Protein AF-A0A2E5HU91-F1 (afdb_monomer_lite)

Radius of gyration: 21.5 Å; chains: 1; bounding box: 52×48×60 Å

pLDDT: mean 85.24, std 13.45, range [36.41, 97.62]

Structure (mmCIF, N/CA/C/O backbone):
data_AF-A0A2E5HU91-F1
#
_entry.id   AF-A0A2E5HU91-F1
#
loop_
_atom_site.group_PDB
_atom_site.id
_atom_site.type_symbol
_atom_site.label_atom_id
_atom_site.label_alt_id
_atom_site.label_comp_id
_atom_site.label_asym_id
_atom_site.label_entity_id
_atom_site.label_seq_id
_atom_site.pdbx_PDB_ins_code
_atom_site.Cartn_x
_atom_site.Cartn_y
_atom_site.Cartn_z
_atom_site.occupancy
_atom_site.B_iso_or_equiv
_atom_site.auth_seq_id
_atom_site.auth_comp_id
_atom_site.auth_asym_id
_atom_site.auth_atom_id
_atom_site.pdbx_PDB_model_num
ATOM 1 N N . MET A 1 1 ? -23.125 -2.532 11.381 1.00 53.31 1 MET A N 1
ATOM 2 C CA . MET A 1 1 ? -22.236 -2.711 12.550 1.00 53.31 1 MET A CA 1
ATOM 3 C C . MET A 1 1 ? -23.023 -2.983 13.823 1.00 53.31 1 MET A C 1
ATOM 5 O O . MET A 1 1 ? -24.155 -2.512 13.918 1.00 53.31 1 MET A O 1
ATOM 9 N N . PRO A 1 2 ? -22.457 -3.731 14.786 1.00 58.28 2 PRO A N 1
ATOM 10 C CA . PRO A 1 2 ? -23.034 -3.839 16.120 1.00 58.28 2 PRO A CA 1
ATOM 11 C C . PRO A 1 2 ? -23.086 -2.461 16.786 1.00 58.28 2 PRO A C 1
ATOM 13 O O . PRO A 1 2 ? -22.283 -1.576 16.501 1.00 58.28 2 PRO A O 1
ATOM 16 N N . VAL A 1 3 ? -24.053 -2.293 17.684 1.00 74.25 3 VAL A N 1
ATOM 17 C CA . VAL A 1 3 ? -24.328 -1.031 18.390 1.00 74.25 3 VAL A CA 1
ATOM 18 C C . VAL A 1 3 ? -23.204 -0.673 19.374 1.00 74.25 3 VAL A C 1
ATOM 20 O O . VAL A 1 3 ? -23.194 0.429 19.905 1.00 74.25 3 VAL A O 1
ATOM 23 N N . LYS A 1 4 ? -22.248 -1.582 19.617 1.00 89.19 4 LYS A N 1
ATOM 24 C CA . LYS A 1 4 ? -21.205 -1.444 20.636 1.00 89.19 4 LYS A CA 1
ATOM 25 C C . LYS A 1 4 ? -19.855 -1.965 20.165 1.00 89.19 4 LYS A C 1
ATOM 27 O O . LYS A 1 4 ? -19.796 -2.882 19.345 1.00 89.19 4 LYS A O 1
ATOM 32 N N . SER A 1 5 ? -18.795 -1.437 20.757 1.00 92.69 5 SER A N 1
ATOM 33 C CA . SER A 1 5 ? -17.440 -1.971 20.670 1.00 92.69 5 SER A CA 1
ATOM 34 C C . SER A 1 5 ? -16.815 -2.100 22.058 1.00 92.69 5 SER A C 1
ATOM 36 O O . SER A 1 5 ? -17.223 -1.425 23.003 1.00 92.69 5 SER A O 1
ATOM 38 N N . ILE A 1 6 ? -15.831 -2.987 22.185 1.00 95.31 6 ILE A N 1
ATOM 39 C CA . ILE A 1 6 ? -14.996 -3.116 23.378 1.00 95.31 6 ILE A CA 1
ATOM 40 C C . ILE A 1 6 ? -13.637 -2.494 23.071 1.00 95.31 6 ILE A C 1
ATOM 42 O O . ILE A 1 6 ? -12.988 -2.872 22.091 1.00 95.31 6 ILE A O 1
ATOM 46 N N . LEU A 1 7 ? -13.216 -1.566 23.926 1.00 95.81 7 LEU A N 1
ATOM 47 C CA . LEU A 1 7 ? -11.885 -0.973 23.919 1.00 95.81 7 LEU A CA 1
ATOM 48 C C . LEU A 1 7 ? -11.169 -1.362 25.211 1.00 95.81 7 LEU A C 1
ATOM 50 O O . LEU A 1 7 ? -11.618 -1.013 26.302 1.00 95.81 7 LEU A O 1
ATOM 54 N N . ASP A 1 8 ? -10.050 -2.065 25.081 1.00 94.69 8 ASP A N 1
ATOM 55 C CA . ASP A 1 8 ? -9.198 -2.439 26.206 1.00 94.69 8 ASP A CA 1
ATOM 56 C C . ASP A 1 8 ? -7.903 -1.617 26.240 1.00 94.69 8 ASP A C 1
ATOM 58 O O . ASP A 1 8 ? -7.486 -1.002 25.255 1.00 94.69 8 ASP A O 1
ATOM 62 N N . LYS A 1 9 ? -7.240 -1.626 27.396 1.00 92.56 9 LYS A N 1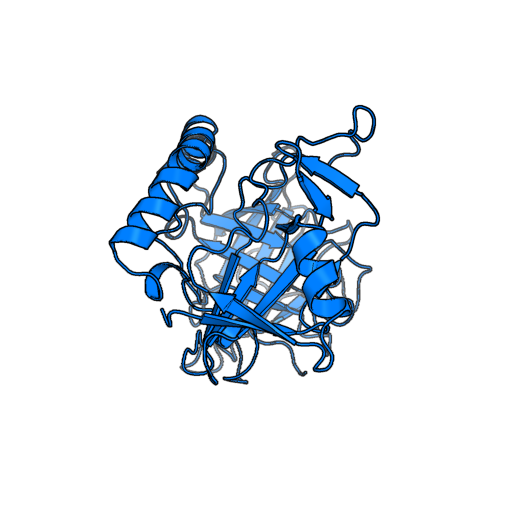
ATOM 63 C CA . LYS A 1 9 ? -6.016 -0.857 27.648 1.00 92.56 9 LYS A CA 1
ATOM 64 C C . LYS A 1 9 ? -4.849 -1.201 26.719 1.00 92.56 9 LYS A C 1
ATOM 66 O O . LYS A 1 9 ? -4.049 -0.321 26.411 1.00 92.56 9 LYS A O 1
ATOM 71 N N . ARG A 1 10 ? -4.710 -2.461 26.297 1.00 92.38 10 ARG A N 1
ATOM 72 C CA . ARG A 1 10 ? -3.607 -2.925 25.427 1.00 92.38 10 ARG A CA 1
ATOM 73 C C . ARG A 1 10 ? -3.848 -2.563 23.967 1.00 92.38 10 ARG A C 1
ATOM 75 O O . ARG A 1 10 ? -2.896 -2.465 23.192 1.00 92.38 10 ARG A O 1
ATOM 82 N N . SER A 1 11 ? -5.110 -2.342 23.629 1.00 93.75 11 SER A N 1
ATOM 83 C CA . SER A 1 11 ? -5.571 -1.885 22.329 1.00 93.75 11 SER A CA 1
ATOM 84 C C . SER A 1 11 ? -5.453 -0.370 22.142 1.00 93.75 11 SER A C 1
ATOM 86 O O . SER A 1 11 ? -5.907 0.134 21.124 1.00 93.75 11 SER A O 1
ATOM 88 N N . ILE A 1 12 ? -4.824 0.358 23.075 1.00 94.06 12 ILE A N 1
ATOM 89 C CA . ILE A 1 12 ? -4.455 1.772 22.926 1.00 94.06 12 ILE A CA 1
ATOM 90 C C . ILE A 1 12 ? -2.932 1.887 22.949 1.00 94.06 12 ILE A C 1
ATOM 92 O O . ILE A 1 12 ? -2.285 1.516 23.930 1.00 94.06 12 ILE A O 1
ATOM 96 N N . ARG A 1 13 ? -2.348 2.460 21.898 1.00 92.56 13 ARG A N 1
ATOM 97 C CA . ARG A 1 13 ? -0.920 2.795 21.837 1.00 92.56 13 ARG A CA 1
ATOM 98 C C . ARG A 1 13 ? -0.770 4.268 21.525 1.00 92.56 13 ARG A C 1
ATOM 100 O O . ARG A 1 13 ? -1.474 4.783 20.671 1.00 92.56 13 ARG A O 1
ATOM 107 N N . ILE A 1 14 ? 0.133 4.933 22.230 1.00 88.75 14 ILE A N 1
ATOM 108 C CA . ILE A 1 14 ? 0.390 6.363 22.070 1.00 88.75 14 ILE A CA 1
ATOM 109 C C . ILE A 1 14 ? 1.864 6.512 21.743 1.00 88.75 14 ILE A C 1
ATOM 111 O O . ILE A 1 14 ? 2.711 6.082 22.529 1.00 88.75 14 ILE A O 1
ATOM 115 N N . TYR A 1 15 ? 2.147 7.079 20.576 1.00 81.88 15 TYR A N 1
ATOM 116 C CA . TYR A 1 15 ? 3.503 7.217 20.048 1.00 81.88 15 TYR A CA 1
ATOM 117 C C . TYR A 1 15 ? 4.076 8.622 20.246 1.00 81.88 15 TYR A C 1
ATOM 119 O O . TYR A 1 15 ? 5.288 8.806 20.142 1.00 81.88 15 TYR A O 1
ATOM 127 N N . SER A 1 16 ? 3.232 9.589 20.615 1.00 79.19 16 SER A N 1
ATOM 128 C CA . SER A 1 16 ? 3.635 10.950 20.957 1.00 79.19 16 SER A CA 1
ATOM 129 C C . SER A 1 16 ? 3.293 11.291 22.406 1.00 79.19 16 SER A C 1
ATOM 131 O O . SER A 1 16 ? 2.215 10.987 22.906 1.00 79.19 16 SER A O 1
ATOM 133 N N . ASP A 1 17 ? 4.195 11.986 23.090 1.00 76.75 17 ASP A N 1
ATOM 134 C CA . ASP A 1 17 ? 3.938 12.608 24.391 1.00 76.75 17 ASP A CA 1
ATOM 135 C C . ASP A 1 17 ? 3.131 13.917 24.279 1.00 76.75 17 ASP A C 1
ATOM 137 O O . ASP A 1 17 ? 2.760 14.523 25.289 1.00 76.75 17 ASP A O 1
ATOM 141 N N . ARG A 1 18 ? 2.821 14.353 23.052 1.00 81.38 18 ARG A N 1
ATOM 142 C CA . ARG A 1 18 ? 2.109 15.597 22.783 1.00 81.38 18 ARG A CA 1
ATOM 143 C C . ARG A 1 18 ? 0.652 15.520 23.228 1.00 81.38 18 ARG A C 1
ATOM 145 O O . ARG A 1 18 ? -0.134 14.689 22.767 1.00 81.38 18 ARG A O 1
ATOM 152 N N . LYS A 1 19 ? 0.274 16.509 24.037 1.00 83.44 19 LYS A N 1
ATOM 153 C CA . LYS A 1 19 ? -1.111 16.838 24.375 1.00 83.44 19 LYS A CA 1
ATOM 154 C C . LYS A 1 19 ? -1.492 18.189 23.782 1.00 83.44 19 LYS A C 1
ATOM 156 O O . LYS A 1 19 ? -0.652 19.080 23.667 1.00 83.44 19 LYS A O 1
ATOM 161 N N . SER A 1 20 ? -2.752 18.359 23.408 1.00 86.56 20 SER A N 1
ATOM 162 C CA . SER A 1 20 ? -3.299 19.677 23.069 1.00 86.56 20 SER A CA 1
ATOM 163 C C . SER A 1 20 ? -4.795 19.713 23.338 1.00 86.56 20 SER A C 1
ATOM 165 O O . SER A 1 20 ? -5.361 18.766 23.882 1.00 86.56 20 SER A O 1
ATOM 167 N N . THR A 1 21 ? -5.422 20.808 22.937 1.00 87.56 21 THR A N 1
ATOM 168 C CA . THR A 1 21 ? -6.857 21.014 23.037 1.00 87.56 21 THR A CA 1
ATOM 169 C C . THR A 1 21 ? -7.413 21.245 21.639 1.00 87.56 21 THR A C 1
ATOM 171 O O . THR A 1 21 ? -6.943 22.130 20.926 1.00 87.56 21 THR A O 1
ATOM 174 N N . ILE A 1 22 ? -8.412 20.458 21.246 1.00 84.31 22 ILE A N 1
ATOM 175 C CA . ILE A 1 22 ? -9.173 20.640 20.005 1.00 84.31 22 ILE A CA 1
ATOM 176 C C . ILE A 1 22 ? -10.626 20.842 20.417 1.00 84.31 22 ILE A C 1
ATOM 178 O O . ILE A 1 22 ? -11.170 20.014 21.138 1.00 84.31 22 ILE A O 1
ATOM 182 N N . ASN A 1 23 ? -11.246 21.946 19.988 1.00 87.19 23 ASN A N 1
ATOM 183 C CA . ASN A 1 23 ? -12.627 22.295 20.352 1.00 87.19 23 ASN A CA 1
ATOM 184 C C . ASN A 1 23 ? -12.896 22.205 21.866 1.00 87.19 23 ASN A C 1
ATOM 186 O O . ASN A 1 23 ? -13.869 21.594 22.290 1.00 87.19 23 ASN A O 1
ATOM 190 N N . GLU A 1 24 ? -12.001 22.783 22.675 1.00 92.12 24 GLU A N 1
ATOM 191 C CA . GLU A 1 24 ? -12.072 22.765 24.149 1.00 92.12 24 GLU A CA 1
ATOM 192 C C . GLU A 1 24 ? -11.923 21.370 24.795 1.00 92.12 24 GLU A C 1
ATOM 194 O O . GLU A 1 24 ? -11.992 21.247 26.016 1.00 92.12 24 GLU A O 1
ATOM 199 N N . GLU A 1 25 ? -11.639 20.323 24.015 1.00 93.44 25 GLU A N 1
ATOM 200 C CA . GLU A 1 25 ? -11.391 18.972 24.516 1.00 93.44 25 GLU A CA 1
ATOM 201 C C . GLU A 1 25 ? -9.901 18.615 24.504 1.00 93.44 25 GLU A C 1
ATOM 203 O O . GLU A 1 25 ? -9.205 18.803 23.505 1.00 93.44 25 GLU A O 1
ATOM 208 N N . GLU A 1 26 ? -9.403 18.056 25.609 1.00 94.50 26 GLU A N 1
ATOM 209 C CA . GLU A 1 26 ? -8.027 17.564 25.702 1.00 94.50 26 GLU A CA 1
ATOM 210 C C . GLU A 1 26 ? -7.827 16.284 24.885 1.00 94.50 26 GLU A C 1
ATOM 212 O O . GLU A 1 26 ? -8.575 15.307 25.015 1.00 94.50 26 GLU A O 1
ATOM 217 N N . VAL A 1 27 ? -6.776 16.281 24.067 1.00 92.00 27 VAL A N 1
ATOM 218 C CA . VAL A 1 27 ? -6.436 15.187 23.156 1.00 92.00 27 VAL A CA 1
ATOM 219 C C . VAL A 1 27 ? -4.974 14.766 23.280 1.00 92.00 27 VAL A C 1
ATOM 221 O O . VAL A 1 27 ? -4.083 15.570 23.568 1.00 92.00 27 VAL A O 1
ATOM 224 N N . LEU A 1 28 ? -4.746 13.486 23.011 1.00 90.25 28 LEU A N 1
ATOM 225 C CA . LEU A 1 28 ? -3.469 12.794 22.925 1.00 90.25 28 LEU A CA 1
ATOM 226 C C . LEU A 1 28 ? -3.190 12.525 21.446 1.00 90.25 28 LEU A C 1
ATOM 228 O O . LEU A 1 28 ? -4.009 11.896 20.775 1.00 90.25 28 LEU A O 1
ATOM 232 N N . PHE A 1 29 ? -2.070 13.024 20.928 1.00 86.00 29 PHE A N 1
ATOM 233 C CA . PHE A 1 29 ? -1.740 12.859 19.511 1.00 86.00 29 PHE A CA 1
ATOM 234 C C . PHE A 1 29 ? -1.101 11.507 19.223 1.00 86.00 29 PHE A C 1
ATOM 236 O O . PHE A 1 29 ? -0.487 10.895 20.096 1.00 86.00 29 PHE A O 1
ATOM 243 N N . ASP A 1 30 ? -1.203 11.107 17.954 1.00 82.44 30 ASP A N 1
ATOM 244 C CA . ASP A 1 30 ? -0.541 9.923 17.411 1.00 82.44 30 ASP A CA 1
ATOM 245 C C . ASP A 1 30 ? -0.884 8.656 18.210 1.00 82.44 30 ASP A C 1
ATOM 247 O O . ASP A 1 30 ? -0.029 7.949 18.761 1.00 82.44 30 ASP A O 1
ATOM 251 N N . ALA A 1 31 ? -2.195 8.441 18.354 1.00 88.50 31 ALA A N 1
ATOM 252 C CA . ALA A 1 31 ? -2.747 7.272 19.003 1.00 88.50 31 ALA A CA 1
ATOM 253 C C . ALA A 1 31 ? -3.193 6.234 17.968 1.00 88.50 31 ALA A C 1
ATOM 255 O O . ALA A 1 31 ? -3.952 6.542 17.046 1.00 88.50 31 ALA A O 1
ATOM 256 N N . GLN A 1 32 ? -2.785 4.989 18.197 1.00 91.12 32 GLN A N 1
ATOM 257 C CA . GLN A 1 32 ? -3.351 3.814 17.550 1.00 91.12 32 GLN A CA 1
ATOM 258 C C . GLN A 1 32 ? -4.374 3.178 18.488 1.00 91.12 32 GLN A C 1
ATOM 260 O O . GLN A 1 32 ? -4.070 2.939 19.663 1.00 91.12 32 GLN A O 1
ATOM 265 N N . ILE A 1 33 ? -5.571 2.892 17.978 1.00 93.19 33 ILE A N 1
ATOM 266 C CA . ILE A 1 33 ? -6.617 2.204 18.736 1.00 93.19 33 ILE A CA 1
ATOM 267 C C . ILE A 1 33 ? -7.202 1.029 17.955 1.00 93.19 33 ILE A C 1
ATOM 269 O O . ILE A 1 33 ? -7.422 1.133 16.752 1.00 93.19 33 ILE A O 1
ATOM 273 N N . TRP A 1 34 ? -7.506 -0.061 18.658 1.00 94.12 34 TRP A N 1
ATOM 274 C CA . TRP A 1 34 ? -8.233 -1.220 18.137 1.00 94.12 34 TRP A CA 1
ATOM 275 C C . TRP A 1 34 ? -9.479 -1.462 18.985 1.00 94.12 34 TRP A C 1
ATOM 277 O O . TRP A 1 34 ? -9.418 -1.566 20.207 1.00 94.12 34 TRP A O 1
ATOM 287 N N . MET A 1 35 ? -10.633 -1.538 18.337 1.00 93.94 35 MET A N 1
ATOM 288 C CA . MET A 1 35 ? -11.929 -1.709 18.978 1.00 93.94 35 MET A CA 1
ATOM 289 C C . MET A 1 35 ? -12.580 -2.984 18.466 1.00 93.94 35 MET A C 1
ATOM 291 O O . MET A 1 35 ? -12.945 -3.083 17.292 1.00 93.94 35 MET A O 1
ATOM 295 N N . ARG A 1 36 ? -12.760 -3.962 19.354 1.00 94.31 36 ARG A N 1
ATOM 296 C CA . ARG A 1 36 ? -13.428 -5.216 18.999 1.00 94.31 36 ARG A CA 1
ATOM 297 C C . ARG A 1 36 ? -14.921 -4.964 18.887 1.00 94.31 36 ARG A C 1
ATOM 299 O O . ARG A 1 36 ? -15.552 -4.564 19.864 1.00 94.31 36 ARG A O 1
ATOM 306 N N . VAL A 1 37 ? -15.489 -5.214 17.717 1.00 91.62 37 VAL A N 1
ATOM 307 C CA . VAL A 1 37 ? -16.936 -5.097 17.494 1.00 91.62 37 VAL A CA 1
ATOM 308 C C . VAL A 1 37 ? -17.613 -6.471 17.533 1.00 91.62 37 VAL A C 1
ATOM 310 O O . VAL A 1 37 ? -18.774 -6.581 17.917 1.00 91.62 37 VAL A O 1
ATOM 313 N N . SER A 1 38 ? -16.878 -7.536 17.206 1.00 90.69 38 SER A N 1
ATOM 314 C CA . SER A 1 38 ? -17.285 -8.930 17.406 1.00 90.69 38 SER A CA 1
ATOM 315 C C . SER A 1 38 ? -16.058 -9.813 17.685 1.00 90.69 38 SER A C 1
ATOM 317 O O . SER A 1 38 ? -14.959 -9.294 17.879 1.00 90.69 38 SER A O 1
ATOM 319 N N . GLU A 1 39 ? -16.238 -11.135 17.733 1.00 89.69 39 GLU A N 1
ATOM 320 C CA . GLU A 1 39 ? -15.130 -12.096 17.855 1.00 89.69 39 GLU A CA 1
ATOM 321 C C . GLU A 1 39 ? -14.171 -12.038 16.652 1.00 89.69 39 GLU A C 1
ATOM 323 O O . GLU A 1 39 ? -12.954 -12.153 16.822 1.00 89.69 39 GLU A O 1
ATOM 328 N N . ASP A 1 40 ? -14.720 -11.791 15.460 1.00 90.94 40 ASP A N 1
ATOM 329 C CA . ASP A 1 40 ? -13.979 -11.836 14.198 1.00 90.94 40 ASP A CA 1
ATOM 330 C C . ASP A 1 40 ? -13.647 -10.459 13.629 1.00 90.94 40 ASP A C 1
ATOM 332 O O . ASP A 1 40 ? -12.729 -10.350 12.820 1.00 90.94 40 ASP A O 1
ATOM 336 N N . VAL A 1 41 ? -14.356 -9.413 14.065 1.00 93.00 41 VAL A N 1
ATOM 337 C CA . VAL A 1 41 ? -14.242 -8.068 13.489 1.00 93.00 41 VAL A CA 1
ATOM 338 C C . VAL A 1 41 ? -13.705 -7.068 14.511 1.00 93.00 41 VAL A C 1
ATOM 340 O O . VAL A 1 41 ? -14.257 -6.904 15.606 1.00 93.00 41 VAL A O 1
ATOM 343 N N . THR A 1 42 ? -12.651 -6.355 14.121 1.00 93.75 42 THR A N 1
ATOM 344 C CA . THR A 1 42 ? -12.029 -5.254 14.866 1.00 93.75 42 THR A CA 1
ATOM 345 C C . THR A 1 42 ? -11.932 -4.021 13.976 1.00 93.75 42 THR A C 1
ATOM 347 O O . THR A 1 42 ? -11.447 -4.096 12.854 1.00 93.75 42 THR A O 1
ATOM 350 N N . VAL A 1 43 ? -12.379 -2.872 14.475 1.00 91.88 43 VAL A N 1
ATOM 351 C CA . VAL A 1 43 ? -12.181 -1.570 13.820 1.00 91.88 43 VAL A CA 1
ATOM 352 C C . VAL A 1 43 ? -10.946 -0.924 14.424 1.00 91.88 43 VAL A C 1
ATOM 354 O O . VAL A 1 43 ? -10.807 -0.917 15.647 1.00 91.88 43 VAL A O 1
ATOM 357 N N . PHE A 1 44 ? -10.066 -0.361 13.605 1.00 91.44 44 PHE A N 1
ATOM 358 C CA . PHE A 1 44 ? -8.855 0.286 14.094 1.00 91.44 44 PHE A CA 1
ATOM 359 C C . PHE A 1 44 ? -8.628 1.662 13.475 1.00 91.44 44 PHE A C 1
ATOM 361 O O . PHE A 1 44 ? -9.089 1.957 12.374 1.00 91.44 44 PHE A O 1
ATOM 368 N N . PHE A 1 45 ? -7.890 2.494 14.205 1.00 89.62 45 PHE A N 1
ATOM 369 C CA . PHE A 1 45 ? -7.427 3.812 13.778 1.00 89.62 45 PHE A CA 1
ATOM 370 C C . PHE A 1 45 ? -5.932 3.893 14.064 1.00 89.62 45 PHE A C 1
ATOM 372 O O . PHE A 1 45 ? -5.528 3.560 15.178 1.00 89.62 45 PHE A O 1
ATOM 379 N N . MET A 1 46 ? -5.119 4.306 13.088 1.00 85.19 46 MET A N 1
ATOM 380 C CA . MET A 1 46 ? -3.656 4.300 13.226 1.00 85.19 46 MET A CA 1
ATOM 381 C C . MET A 1 46 ? -3.075 5.656 13.654 1.00 85.19 46 MET A C 1
ATOM 383 O O . MET A 1 46 ? -2.048 5.689 14.321 1.00 85.19 46 MET A O 1
ATOM 387 N N . HIS A 1 47 ? -3.732 6.766 13.313 1.00 83.44 47 HIS A N 1
ATOM 388 C CA . HIS A 1 47 ? -3.263 8.111 13.666 1.00 83.44 47 HIS A CA 1
ATOM 389 C C . HIS A 1 47 ? -4.439 8.985 14.128 1.00 83.44 47 HIS A C 1
ATOM 391 O O . HIS A 1 47 ? -4.922 9.868 13.418 1.00 83.44 47 HIS A O 1
ATOM 397 N N . LEU A 1 48 ? -4.932 8.708 15.338 1.00 87.19 48 LEU A N 1
ATOM 398 C CA . LEU A 1 48 ? -6.033 9.434 15.974 1.00 87.19 48 LEU A CA 1
ATOM 399 C C . LEU A 1 48 ? -5.497 10.492 16.953 1.00 87.19 48 LEU A C 1
ATOM 401 O O . LEU A 1 48 ? -4.581 10.222 17.731 1.00 87.19 48 LEU A O 1
ATOM 405 N N . ALA A 1 49 ? -6.117 11.673 16.982 1.00 88.88 49 ALA A N 1
ATOM 406 C CA . ALA A 1 49 ? -6.065 12.544 18.154 1.00 88.88 49 ALA A CA 1
ATOM 407 C C . ALA A 1 49 ? -7.114 12.051 19.165 1.00 88.88 49 ALA A C 1
ATOM 409 O O . ALA A 1 49 ? -8.290 12.416 19.092 1.00 88.88 49 ALA A O 1
ATOM 410 N N . LEU A 1 50 ? -6.698 11.147 20.054 1.00 92.75 50 LEU A N 1
ATOM 411 C CA . LEU A 1 50 ? -7.564 10.455 21.010 1.00 92.75 50 LEU A CA 1
ATOM 412 C C . LEU A 1 50 ? -7.937 11.389 22.161 1.00 92.75 50 LEU A C 1
ATOM 414 O O . LEU A 1 50 ? -7.059 11.991 22.771 1.00 92.75 50 LEU A O 1
ATOM 418 N N . LEU A 1 51 ? -9.216 11.465 22.525 1.00 95.31 51 LEU A N 1
ATOM 419 C CA . LEU A 1 51 ? -9.631 12.239 23.696 1.00 95.31 51 LEU A CA 1
ATOM 420 C C . LEU A 1 51 ? -9.017 11.650 24.973 1.00 95.31 51 LEU A C 1
ATOM 422 O O . LEU A 1 51 ? -9.194 10.463 25.264 1.00 95.31 51 LEU A O 1
ATOM 426 N N . ASP A 1 52 ? -8.366 12.488 25.786 1.00 94.62 52 ASP A N 1
ATOM 427 C CA . ASP A 1 52 ? -7.736 12.057 27.046 1.00 94.62 52 ASP A CA 1
ATOM 428 C C . ASP A 1 52 ? -8.768 11.407 27.988 1.00 94.62 52 ASP A C 1
ATOM 430 O O . ASP A 1 52 ? -8.486 10.407 28.655 1.00 94.62 52 ASP A O 1
ATOM 434 N N . LYS A 1 53 ? -10.028 11.870 27.927 1.00 95.25 53 LYS A N 1
ATOM 435 C CA . LYS A 1 53 ? -11.159 11.281 28.661 1.00 95.25 53 LYS A CA 1
ATOM 436 C C . LYS A 1 53 ? -11.401 9.806 28.316 1.00 95.25 53 LYS A C 1
ATOM 438 O O . LYS A 1 53 ? -11.714 9.034 29.216 1.00 95.25 53 LYS A O 1
ATOM 443 N N . ILE A 1 54 ? -11.230 9.392 27.056 1.00 95.88 54 ILE A N 1
ATOM 444 C CA . ILE A 1 54 ? -11.430 7.994 26.637 1.00 95.88 54 ILE A CA 1
ATOM 445 C C . ILE A 1 54 ? -10.326 7.115 27.216 1.00 95.88 54 ILE A C 1
ATOM 447 O O . ILE A 1 54 ? -10.620 6.087 27.823 1.00 95.88 54 ILE A O 1
ATOM 451 N N . LYS A 1 55 ? -9.065 7.556 27.125 1.00 93.88 55 LYS A N 1
ATOM 452 C CA . LYS A 1 55 ? -7.944 6.865 27.775 1.00 93.88 55 LYS A CA 1
ATOM 453 C C . LYS A 1 55 ? -8.162 6.742 29.283 1.00 93.88 55 LYS A C 1
ATOM 455 O O . LYS A 1 55 ? -8.028 5.654 29.837 1.00 93.88 55 LYS A O 1
ATOM 460 N N . SER A 1 56 ? -8.551 7.840 29.925 1.00 93.88 56 SER A N 1
ATOM 461 C CA . SER A 1 56 ? -8.832 7.889 31.359 1.00 93.88 56 SER A CA 1
ATOM 462 C C . SER A 1 56 ? -9.945 6.924 31.781 1.00 93.88 56 SER A C 1
ATOM 464 O O . SER A 1 56 ? -9.862 6.342 32.861 1.00 93.88 56 SER A O 1
ATOM 466 N N . LEU A 1 57 ? -10.989 6.746 30.961 1.00 95.56 57 LEU A N 1
ATOM 467 C CA . LEU A 1 57 ? -12.064 5.785 31.235 1.00 95.56 57 LEU A CA 1
ATOM 468 C C . LEU A 1 57 ? -11.546 4.343 31.236 1.00 95.56 57 LEU A C 1
ATOM 470 O O . LEU A 1 57 ? -11.875 3.586 32.146 1.00 95.56 57 LEU A O 1
ATOM 474 N N . VAL A 1 58 ? -10.700 3.982 30.269 1.00 94.56 58 VAL A N 1
ATOM 475 C CA . VAL A 1 58 ? -10.087 2.646 30.200 1.00 94.56 58 VAL A CA 1
ATOM 476 C C . VAL A 1 58 ? -9.143 2.402 31.375 1.00 94.56 58 VAL A C 1
ATOM 478 O O . VAL A 1 58 ? -9.198 1.350 32.002 1.00 94.56 58 VAL A O 1
ATOM 481 N N . GLU A 1 59 ? -8.306 3.381 31.724 1.00 93.12 59 GLU A N 1
ATOM 482 C CA . GLU A 1 59 ? -7.337 3.250 32.821 1.00 93.12 59 GLU A CA 1
ATOM 483 C C . GLU A 1 59 ? -7.981 3.129 34.203 1.00 93.12 59 GLU A C 1
ATOM 485 O O . GLU A 1 59 ? -7.404 2.504 35.091 1.00 93.12 59 GLU A O 1
ATOM 490 N N . LYS A 1 60 ? -9.162 3.724 34.386 1.00 94.31 60 LYS A N 1
ATOM 491 C CA . LYS A 1 60 ? -9.933 3.651 35.633 1.00 94.31 60 LYS A CA 1
ATOM 492 C C . LYS A 1 60 ? -10.873 2.445 35.686 1.00 94.31 60 LYS A C 1
ATOM 494 O O . LYS A 1 60 ? -11.484 2.224 36.729 1.00 94.31 60 LYS A O 1
ATOM 499 N N . SER A 1 61 ? -11.021 1.696 34.593 1.00 94.25 61 SER A N 1
ATOM 500 C CA . SER A 1 61 ? -11.870 0.505 34.562 1.00 94.25 61 SER A CA 1
ATOM 501 C C . SER A 1 61 ? -11.269 -0.611 35.415 1.00 94.25 61 SER A C 1
ATOM 503 O O . SER A 1 61 ? -10.104 -0.969 35.250 1.00 94.25 61 SER A O 1
ATOM 505 N N . GLU A 1 62 ? -12.082 -1.219 36.283 1.00 92.62 62 GLU A N 1
ATOM 506 C CA . GLU A 1 62 ? -11.681 -2.379 37.096 1.00 92.62 62 GLU A CA 1
ATOM 507 C C . GLU A 1 62 ? -11.319 -3.603 36.241 1.00 92.62 62 GLU A C 1
ATOM 509 O O . GLU A 1 62 ? -10.552 -4.462 36.670 1.00 92.62 62 GLU A O 1
ATOM 514 N N . THR A 1 63 ? -11.868 -3.675 35.027 1.00 91.69 63 THR A N 1
ATOM 515 C CA . THR A 1 63 ? -11.663 -4.781 34.080 1.00 91.69 63 THR A CA 1
ATOM 516 C C . THR A 1 63 ? -10.597 -4.474 33.027 1.00 91.69 63 THR A C 1
ATOM 518 O O . THR A 1 63 ? -10.319 -5.316 32.180 1.00 91.69 63 THR A O 1
ATOM 521 N N . GLU A 1 64 ? -9.998 -3.277 33.068 1.00 91.69 64 GLU A N 1
ATOM 522 C CA . GLU A 1 64 ? -9.116 -2.730 32.023 1.00 91.69 64 GLU A CA 1
ATOM 523 C C . GLU A 1 64 ? -9.757 -2.630 30.619 1.00 91.69 64 GLU A C 1
ATOM 525 O O . GLU A 1 64 ? -9.053 -2.406 29.629 1.00 91.69 64 GLU A O 1
ATOM 530 N N . GLU A 1 65 ? -11.084 -2.753 30.523 1.00 94.62 65 GLU A N 1
ATOM 531 C CA . GLU A 1 65 ? -11.864 -2.578 29.296 1.00 94.62 65 GLU A CA 1
ATOM 532 C C . GLU A 1 65 ? -13.088 -1.681 29.520 1.00 94.62 65 GLU A C 1
ATOM 534 O O . GLU A 1 65 ? -13.609 -1.565 30.633 1.00 94.62 65 GLU A O 1
ATOM 539 N N . ILE A 1 66 ? -13.544 -1.021 28.455 1.00 95.81 66 ILE A N 1
ATOM 540 C CA . ILE A 1 66 ? -14.811 -0.283 28.423 1.00 95.81 66 ILE A CA 1
ATOM 541 C C . ILE A 1 66 ? -15.626 -0.686 27.199 1.00 95.81 66 ILE A C 1
ATOM 543 O O . ILE A 1 66 ? -15.082 -1.086 26.168 1.00 95.81 66 ILE A O 1
ATOM 547 N N . VAL A 1 67 ? -16.941 -0.524 27.312 1.00 95.19 67 VAL A N 1
ATOM 548 C CA . VAL A 1 67 ? -17.873 -0.674 26.196 1.00 95.19 67 VAL A CA 1
ATOM 549 C C . VAL A 1 67 ? -18.229 0.713 25.677 1.00 95.19 67 VAL A C 1
ATOM 551 O O . VAL A 1 67 ? -18.681 1.563 26.443 1.00 95.19 67 VAL A O 1
ATOM 554 N N . LEU A 1 68 ? -18.028 0.937 24.383 1.00 93.75 68 LEU A N 1
ATOM 555 C CA . LEU A 1 68 ? -18.388 2.170 23.694 1.00 93.75 68 LEU A CA 1
ATOM 556 C C . LEU A 1 68 ? -19.613 1.914 22.822 1.00 93.75 68 LEU A C 1
ATOM 558 O O . LEU A 1 68 ? -19.644 0.950 22.063 1.00 93.75 68 LEU A O 1
ATOM 562 N N . GLU A 1 69 ? -20.620 2.776 22.920 1.00 90.44 69 GLU A N 1
ATOM 563 C CA . GLU A 1 69 ? -21.789 2.726 22.037 1.00 90.44 69 GLU A CA 1
ATOM 564 C C . GLU A 1 69 ? -21.472 3.403 20.693 1.00 90.44 69 GLU A C 1
ATOM 566 O O . GLU A 1 69 ? -20.669 4.340 20.617 1.00 90.44 69 GLU A O 1
ATOM 571 N N . ALA A 1 70 ? -22.135 2.969 19.625 1.00 82.00 70 ALA A N 1
ATOM 572 C CA . ALA A 1 70 ? -22.060 3.611 18.320 1.00 82.00 70 ALA A CA 1
ATOM 573 C C . ALA A 1 70 ? -22.446 5.099 18.419 1.00 82.00 70 ALA A C 1
ATOM 575 O O . ALA A 1 70 ? -23.406 5.462 19.097 1.00 82.00 70 ALA A O 1
ATOM 576 N N . GLY A 1 71 ? -21.681 5.963 17.745 1.00 81.19 71 GLY A N 1
ATOM 577 C CA . GLY A 1 71 ? -21.826 7.421 17.840 1.00 81.19 71 GLY A CA 1
ATOM 578 C C . GLY A 1 71 ? -21.069 8.064 19.008 1.00 81.19 71 GLY A C 1
ATOM 579 O O . GLY A 1 71 ? -21.076 9.287 19.128 1.00 81.19 71 GLY A O 1
ATOM 580 N N . THR A 1 72 ? -20.384 7.282 19.852 1.00 89.69 72 THR A N 1
ATOM 581 C CA . THR A 1 72 ? -19.492 7.851 20.870 1.00 89.69 72 THR A CA 1
ATOM 582 C C . THR A 1 72 ? -18.354 8.620 20.200 1.00 89.69 72 THR A C 1
ATOM 584 O O . THR A 1 72 ? -17.584 8.054 19.427 1.00 89.69 72 THR A O 1
ATOM 587 N N . HIS A 1 73 ? -18.225 9.908 20.526 1.00 91.19 73 HIS A N 1
ATOM 588 C CA . HIS A 1 73 ? -17.094 10.728 20.096 1.00 91.19 73 HIS A CA 1
ATOM 589 C C . HIS A 1 73 ? -15.827 10.303 20.843 1.00 91.19 73 HIS A C 1
ATOM 591 O O . HIS A 1 73 ? -15.740 10.471 22.063 1.00 91.19 73 HIS A O 1
ATOM 597 N N . ILE A 1 74 ? -14.864 9.728 20.118 1.00 92.00 74 ILE A N 1
ATOM 598 C CA . ILE A 1 74 ? -13.620 9.190 20.692 1.00 92.00 74 ILE A CA 1
ATOM 599 C C . ILE A 1 74 ? -12.391 10.058 20.413 1.00 92.00 74 ILE A C 1
ATOM 601 O O . ILE A 1 74 ? -11.374 9.921 21.092 1.00 92.00 74 ILE A O 1
ATOM 605 N N . GLY A 1 75 ? -12.466 10.952 19.432 1.00 90.75 75 GLY A N 1
ATOM 606 C CA . GLY A 1 75 ? -11.317 11.716 18.976 1.00 90.75 75 GLY A CA 1
ATOM 607 C C . GLY A 1 75 ? -11.516 12.295 17.591 1.00 90.75 75 GLY A C 1
ATOM 608 O O . GLY A 1 75 ? -12.615 12.287 17.042 1.00 90.75 75 GLY A O 1
ATOM 609 N N . TYR A 1 76 ? -10.420 12.786 17.035 1.00 85.12 76 TYR A N 1
ATOM 610 C CA . TYR A 1 76 ? -10.397 13.464 15.749 1.00 85.12 76 TYR A CA 1
ATOM 611 C C . TYR A 1 76 ? -9.424 12.754 14.817 1.00 85.12 76 TYR A C 1
ATOM 613 O O . TYR A 1 76 ? -8.289 12.465 15.206 1.00 85.12 76 TYR A O 1
ATOM 621 N N . ILE A 1 77 ? -9.864 12.473 13.592 1.00 75.50 77 ILE A N 1
ATOM 622 C CA . ILE A 1 77 ? -8.979 11.955 12.551 1.00 75.50 77 ILE A CA 1
ATOM 623 C C . ILE A 1 77 ? -8.281 13.144 11.901 1.00 75.50 77 ILE A C 1
ATOM 625 O O . ILE A 1 77 ? -8.918 14.118 11.503 1.00 75.50 77 ILE A O 1
ATOM 629 N N . LYS A 1 78 ? -6.958 13.065 11.836 1.00 64.81 78 LYS A N 1
ATOM 630 C CA . LYS A 1 78 ? -6.110 14.072 11.216 1.00 64.81 78 LYS A CA 1
ATOM 631 C C . LYS A 1 78 ? -6.055 13.804 9.712 1.00 64.81 78 LYS A C 1
ATOM 633 O O . LYS A 1 78 ? -5.667 12.713 9.324 1.00 64.81 78 LYS A O 1
ATOM 638 N N . THR A 1 79 ? -6.426 14.779 8.886 1.00 57.00 79 THR A N 1
ATOM 639 C CA . THR A 1 79 ? -6.365 14.662 7.415 1.00 57.00 79 THR A CA 1
ATOM 640 C C . THR A 1 79 ? -5.285 15.544 6.788 1.00 57.00 79 THR A C 1
ATOM 642 O O . THR A 1 79 ? -5.080 15.464 5.587 1.00 57.00 79 THR A O 1
ATOM 645 N N . ASP A 1 80 ? -4.613 16.387 7.581 1.00 52.66 80 ASP A N 1
ATOM 646 C CA . ASP A 1 80 ? -3.544 17.281 7.124 1.00 52.66 80 ASP A CA 1
ATOM 647 C C . ASP A 1 80 ? -2.462 17.401 8.219 1.00 52.66 80 ASP A C 1
ATOM 649 O O . ASP A 1 80 ? -2.779 17.517 9.413 1.00 52.66 80 ASP A O 1
ATOM 653 N N . TRP A 1 81 ? -1.178 17.314 7.850 1.00 47.69 81 TRP A N 1
ATOM 654 C CA . TRP A 1 81 ? -0.054 17.305 8.800 1.00 47.69 81 TRP A CA 1
ATOM 655 C C . TRP A 1 81 ? 0.354 18.673 9.358 1.00 47.69 81 TRP A C 1
ATOM 657 O O . TRP A 1 81 ? 1.173 18.712 10.277 1.00 47.69 81 TRP A O 1
ATOM 667 N N . ASP A 1 82 ? -0.330 19.749 8.968 1.00 43.84 82 ASP A N 1
ATOM 668 C CA . ASP A 1 82 ? -0.011 21.147 9.310 1.00 43.84 82 ASP A CA 1
ATOM 669 C C . ASP A 1 82 ? -0.193 21.585 10.782 1.00 43.84 82 ASP A C 1
ATOM 671 O O . ASP A 1 82 ? -0.001 22.754 11.129 1.00 43.84 82 ASP A O 1
ATOM 675 N N . PHE A 1 83 ? -0.483 20.678 11.719 1.00 42.78 83 PHE A N 1
ATOM 676 C CA . PHE A 1 83 ? -0.502 21.037 13.141 1.00 42.78 83 PHE A CA 1
ATOM 677 C C . PHE A 1 83 ? 0.901 21.047 13.776 1.00 42.78 83 PHE A C 1
ATOM 679 O O . PHE A 1 83 ? 1.314 20.095 14.440 1.00 42.78 83 PHE A O 1
ATOM 686 N N . ILE A 1 84 ? 1.509 22.237 13.748 1.00 41.09 84 ILE A N 1
ATOM 687 C CA . ILE A 1 84 ? 2.474 22.761 14.733 1.00 41.09 84 ILE A CA 1
ATOM 688 C C . ILE A 1 84 ? 3.848 22.084 14.693 1.00 41.09 84 ILE A C 1
ATOM 690 O O . ILE A 1 84 ? 4.163 21.247 15.534 1.00 41.09 84 ILE A O 1
ATOM 694 N N . ASP A 1 85 ? 4.697 22.546 13.781 1.00 37.12 85 ASP A N 1
ATOM 695 C CA . ASP A 1 85 ? 6.003 23.055 14.193 1.00 37.12 85 ASP A CA 1
ATOM 696 C C . ASP A 1 85 ? 6.465 24.075 13.150 1.00 37.12 85 ASP A C 1
ATOM 698 O O . ASP A 1 85 ? 6.850 23.724 12.036 1.00 37.12 85 ASP A O 1
ATOM 702 N N . GLY A 1 86 ? 6.441 25.361 13.499 1.00 39.97 86 GLY A N 1
ATOM 703 C CA . GLY A 1 86 ? 6.996 26.431 12.665 1.00 39.97 86 GLY A CA 1
ATOM 704 C C . GLY A 1 86 ? 8.522 26.365 12.532 1.00 39.97 86 GLY A C 1
ATOM 705 O O . GLY A 1 86 ? 9.139 27.410 12.364 1.00 39.97 86 GLY A O 1
ATOM 706 N N . ASN A 1 87 ? 9.141 25.187 12.689 1.00 39.78 87 ASN A N 1
ATOM 707 C CA . ASN A 1 87 ? 10.591 25.021 12.684 1.00 39.78 87 ASN A CA 1
ATOM 708 C C . ASN A 1 87 ? 11.121 23.593 12.445 1.00 39.78 87 ASN A C 1
ATOM 710 O O . ASN A 1 87 ? 12.271 23.315 12.773 1.00 39.78 87 ASN A O 1
ATOM 714 N N . ASN A 1 88 ? 10.353 22.695 11.820 1.00 38.31 88 ASN A N 1
ATOM 715 C CA . ASN A 1 88 ? 10.909 21.439 11.298 1.00 38.31 88 ASN A CA 1
ATOM 716 C C . ASN A 1 88 ? 10.451 21.165 9.862 1.00 38.31 88 ASN A C 1
ATOM 718 O O . ASN A 1 88 ? 9.873 20.132 9.539 1.00 38.31 88 ASN A O 1
ATOM 722 N N . SER A 1 89 ? 10.826 22.077 8.966 1.00 36.41 89 SER A N 1
ATOM 723 C CA . SER A 1 89 ? 10.924 21.859 7.518 1.00 36.41 89 SER A CA 1
ATOM 724 C C . SER A 1 89 ? 12.078 20.909 7.147 1.00 36.41 89 SER A C 1
ATOM 726 O O . SER A 1 89 ? 12.774 21.108 6.153 1.00 36.41 89 SER A O 1
ATOM 728 N N . ASN A 1 90 ? 12.294 19.848 7.926 1.00 38.09 90 ASN A N 1
ATOM 729 C CA . ASN A 1 90 ? 13.194 18.768 7.541 1.00 38.09 90 ASN A CA 1
ATOM 730 C C . ASN A 1 90 ? 12.424 17.768 6.665 1.00 38.09 90 ASN A C 1
ATOM 732 O O . ASN A 1 90 ? 12.077 16.675 7.100 1.00 38.09 90 ASN A O 1
ATOM 736 N N . ASN A 1 91 ? 12.166 18.184 5.420 1.00 36.66 91 ASN A N 1
ATOM 737 C CA . ASN A 1 91 ? 11.981 17.338 4.235 1.00 36.66 91 ASN A CA 1
ATOM 738 C C . ASN A 1 91 ? 11.112 16.075 4.387 1.00 36.66 91 ASN A C 1
ATOM 740 O O . ASN A 1 91 ? 11.475 15.000 3.903 1.00 36.66 91 ASN A O 1
ATOM 744 N N . ARG A 1 92 ? 9.921 16.202 4.968 1.00 41.25 92 ARG A N 1
ATOM 745 C CA . ARG A 1 92 ? 8.811 15.302 4.634 1.00 41.25 92 ARG A CA 1
ATOM 746 C C . ARG A 1 92 ? 7.839 16.090 3.765 1.00 41.25 92 ARG A C 1
ATOM 748 O O . ARG A 1 92 ? 6.870 16.621 4.299 1.00 41.25 92 ARG A O 1
ATOM 755 N N . PRO A 1 93 ? 8.149 16.290 2.468 1.00 36.97 93 PRO A N 1
ATOM 756 C CA . PRO A 1 93 ? 7.145 16.836 1.578 1.00 36.97 93 PRO A CA 1
ATOM 757 C C . PRO A 1 93 ? 5.965 15.861 1.628 1.00 36.97 93 PRO A C 1
ATOM 759 O O . PRO A 1 93 ? 6.155 14.659 1.447 1.00 36.97 93 PRO A O 1
ATOM 762 N N . GLU A 1 94 ? 4.781 16.383 1.939 1.00 43.72 94 GLU A N 1
ATOM 763 C CA . GLU A 1 94 ? 3.531 15.758 1.506 1.00 43.72 94 GLU A CA 1
ATOM 764 C C . GLU A 1 94 ? 3.214 14.408 2.175 1.00 43.72 94 GLU A C 1
ATOM 766 O O . GLU A 1 94 ? 2.845 13.441 1.510 1.00 43.72 94 GLU A O 1
ATOM 771 N N . GLU A 1 95 ? 3.313 14.317 3.509 1.00 45.94 95 GLU A N 1
ATOM 772 C CA . GLU A 1 95 ? 2.731 13.180 4.243 1.00 45.94 95 GLU A CA 1
ATOM 773 C C . GLU A 1 95 ? 1.195 13.290 4.273 1.00 45.94 95 GLU A C 1
ATOM 775 O O . GLU A 1 95 ? 0.587 13.687 5.258 1.00 45.94 95 GLU A O 1
ATOM 780 N N . TYR A 1 96 ? 0.631 12.943 3.116 1.00 53.09 96 TYR A N 1
ATOM 781 C CA . TYR A 1 96 ? -0.658 12.348 2.790 1.00 53.09 96 TYR A CA 1
ATOM 782 C C . TYR A 1 96 ? -1.925 12.910 3.452 1.00 53.09 96 TYR A C 1
ATOM 784 O O . TYR A 1 96 ? -2.145 12.839 4.660 1.00 53.09 96 TYR A O 1
ATOM 792 N N . HIS A 1 97 ? -2.857 13.279 2.580 1.00 55.34 97 HIS A N 1
ATOM 793 C CA . HIS A 1 97 ? -4.295 13.372 2.827 1.00 55.34 97 HIS A CA 1
ATOM 794 C C . HIS A 1 97 ? -4.915 11.984 3.116 1.00 55.34 97 HIS A C 1
ATOM 796 O O . HIS A 1 97 ? -5.823 11.531 2.417 1.00 55.34 97 HIS A O 1
ATOM 802 N N . VAL A 1 98 ? -4.393 11.253 4.105 1.00 59.59 98 VAL A N 1
ATOM 803 C CA . VAL A 1 98 ? -4.837 9.892 4.455 1.00 59.59 98 VAL A CA 1
ATOM 804 C C . VAL A 1 98 ? -5.744 9.889 5.668 1.00 59.59 98 VAL A C 1
ATOM 806 O O . VAL A 1 98 ? -5.464 10.490 6.702 1.00 59.59 98 VAL A O 1
ATOM 809 N N . ILE A 1 99 ? -6.830 9.130 5.544 1.00 67.38 99 ILE A N 1
ATOM 810 C CA . ILE A 1 99 ? -7.619 8.693 6.685 1.00 67.38 99 ILE A CA 1
ATOM 811 C C . ILE A 1 99 ? -7.068 7.335 7.107 1.00 67.38 99 ILE A C 1
ATOM 813 O O . ILE A 1 99 ? -7.289 6.323 6.448 1.00 67.38 99 ILE A O 1
ATOM 817 N N . ASP A 1 100 ? -6.352 7.320 8.224 1.00 75.25 100 ASP A N 1
ATOM 818 C CA . ASP A 1 100 ? -5.724 6.118 8.761 1.00 75.25 100 ASP A CA 1
ATOM 819 C C . ASP A 1 100 ? -6.690 5.339 9.664 1.00 75.25 100 ASP A C 1
ATOM 821 O O . ASP A 1 100 ? -6.577 5.321 10.894 1.00 75.25 100 ASP A O 1
ATOM 825 N N . PHE A 1 101 ? -7.678 4.708 9.029 1.00 83.94 101 PHE A N 1
ATOM 826 C CA . PHE A 1 101 ? -8.667 3.835 9.657 1.00 83.94 101 PHE A CA 1
ATOM 827 C C . PHE A 1 101 ? -8.864 2.555 8.842 1.00 83.94 101 PHE A C 1
ATOM 829 O O . PHE A 1 101 ? -8.643 2.533 7.633 1.00 83.94 101 PHE A O 1
ATOM 836 N N . GLY A 1 102 ? -9.310 1.483 9.489 1.00 87.62 102 GLY A N 1
ATOM 837 C CA . GLY A 1 102 ? -9.586 0.236 8.788 1.00 87.62 102 GLY A CA 1
ATOM 838 C C . GLY A 1 102 ? -10.367 -0.777 9.609 1.00 87.62 102 GLY A C 1
ATOM 839 O O . GLY A 1 102 ? -10.728 -0.542 10.766 1.00 87.62 102 GLY A O 1
ATOM 840 N N . VAL A 1 103 ? -10.632 -1.918 8.976 1.00 91.56 103 VAL A N 1
ATOM 841 C CA . VAL A 1 103 ? -11.296 -3.074 9.579 1.00 91.56 103 VAL A CA 1
ATOM 842 C C . VAL A 1 103 ? -10.408 -4.303 9.417 1.00 91.56 103 VAL A C 1
ATOM 844 O O . VAL A 1 103 ? -9.913 -4.588 8.329 1.00 91.56 103 VAL A O 1
ATOM 847 N N . GLU A 1 104 ? -10.213 -5.027 10.513 1.00 93.06 104 GLU A N 1
ATOM 848 C CA . GLU A 1 104 ? -9.703 -6.394 10.527 1.00 93.06 104 GLU A CA 1
ATOM 849 C C . GLU A 1 104 ? -10.897 -7.343 10.651 1.00 93.06 104 GLU A C 1
ATOM 851 O O . GLU A 1 104 ? -11.627 -7.280 11.639 1.00 93.06 104 GLU A O 1
ATOM 856 N N . ASP A 1 105 ? -11.090 -8.217 9.667 1.00 93.75 105 ASP A N 1
ATOM 857 C CA . ASP A 1 105 ? -12.092 -9.280 9.665 1.00 93.75 105 ASP A CA 1
ATOM 858 C C . ASP A 1 105 ? -11.400 -10.629 9.453 1.00 93.75 105 ASP A C 1
ATOM 860 O O . ASP A 1 105 ? -10.865 -10.916 8.383 1.00 93.75 105 ASP A O 1
ATOM 864 N N . ARG A 1 106 ? -11.422 -11.484 10.478 1.00 92.06 106 ARG A N 1
ATOM 865 C CA . ARG A 1 106 ? -10.776 -12.807 10.451 1.00 92.06 106 ARG A CA 1
ATOM 866 C C . ARG A 1 106 ? -11.378 -13.776 9.433 1.00 92.06 106 ARG A C 1
ATOM 868 O O . ARG A 1 106 ? -10.756 -14.798 9.146 1.00 92.06 106 ARG A O 1
ATOM 875 N N . SER A 1 107 ? -12.567 -13.484 8.915 1.00 91.81 107 SER A N 1
ATOM 876 C CA . SER A 1 107 ? -13.209 -14.247 7.845 1.00 91.81 107 SER A CA 1
ATOM 877 C C . SER A 1 107 ? -12.825 -13.761 6.442 1.00 91.81 107 SER A C 1
ATOM 879 O O . SER A 1 107 ? -13.020 -14.495 5.470 1.00 91.81 107 SER A O 1
ATOM 881 N 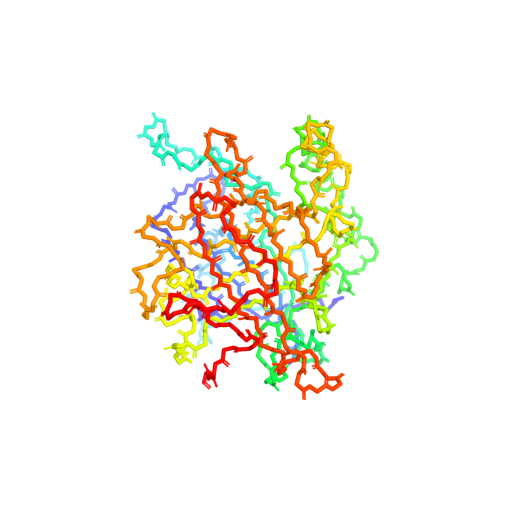N . PHE A 1 108 ? -12.249 -12.560 6.332 1.00 93.00 108 PHE A N 1
ATOM 882 C CA . PHE A 1 108 ? -11.751 -11.994 5.086 1.00 93.00 108 PHE A CA 1
ATOM 883 C C . PHE A 1 108 ? -10.329 -12.498 4.778 1.00 93.00 108 PHE A C 1
ATOM 885 O O . PHE A 1 108 ? -9.500 -12.646 5.674 1.00 93.00 108 PHE A O 1
ATOM 892 N N . ASP A 1 109 ? -10.039 -12.766 3.500 1.00 91.00 109 ASP A N 1
ATOM 893 C CA . ASP A 1 109 ? -8.715 -13.203 3.044 1.00 91.00 109 ASP A CA 1
ATOM 894 C C . ASP A 1 109 ? -8.307 -12.466 1.762 1.00 91.00 109 ASP A C 1
ATOM 896 O O . ASP A 1 109 ? -8.744 -12.799 0.659 1.00 91.00 109 ASP A O 1
ATOM 900 N N . ALA A 1 110 ? -7.422 -11.479 1.903 1.00 88.38 110 ALA A N 1
ATOM 901 C CA . ALA A 1 110 ? -6.823 -10.748 0.793 1.00 88.38 110 ALA A CA 1
ATOM 902 C C . ALA A 1 110 ? -5.915 -11.631 -0.076 1.00 88.38 110 ALA A C 1
ATOM 904 O O . ALA A 1 110 ? -5.544 -11.213 -1.169 1.00 88.38 110 ALA A O 1
ATOM 905 N N . ASN A 1 111 ? -5.510 -12.824 0.381 1.00 86.19 111 ASN A N 1
ATOM 906 C CA . ASN A 1 111 ? -4.563 -13.697 -0.318 1.00 86.19 111 ASN A CA 1
ATOM 907 C C . ASN A 1 111 ? -3.203 -13.012 -0.603 1.00 86.19 111 ASN A C 1
ATOM 909 O O . ASN A 1 111 ? -2.614 -13.160 -1.682 1.00 86.19 111 ASN A O 1
ATOM 913 N N . LEU A 1 112 ? -2.724 -12.208 0.357 1.00 81.44 112 LEU A N 1
ATOM 914 C CA . LEU A 1 112 ? -1.428 -11.516 0.296 1.00 81.44 112 LEU A CA 1
ATOM 915 C C . LEU A 1 112 ? -0.279 -12.368 0.848 1.00 81.44 112 LEU A C 1
ATOM 917 O O . LEU A 1 112 ? 0.870 -12.182 0.460 1.00 81.44 112 LEU A O 1
ATOM 921 N N . THR A 1 113 ? -0.581 -13.292 1.756 1.00 78.81 113 THR A N 1
ATOM 922 C CA . THR A 1 113 ? 0.380 -14.203 2.389 1.00 78.81 113 THR A CA 1
ATOM 923 C C . THR A 1 113 ? -0.215 -15.606 2.526 1.00 78.81 113 THR A C 1
ATOM 925 O O . THR A 1 113 ? -1.434 -15.767 2.484 1.00 78.81 113 THR A O 1
ATOM 928 N N . GLU A 1 114 ? 0.626 -16.625 2.733 1.00 78.88 114 GLU A N 1
ATOM 929 C CA . GLU A 1 114 ? 0.174 -18.010 2.972 1.00 78.88 114 GLU A CA 1
ATOM 930 C C . GLU A 1 114 ? -0.604 -18.170 4.291 1.00 78.88 114 GLU A C 1
ATOM 932 O O . GLU A 1 114 ? -1.457 -19.050 4.424 1.00 78.88 114 GLU A O 1
ATOM 937 N N . ASN A 1 115 ? -0.324 -17.314 5.278 1.00 82.12 115 ASN A N 1
ATOM 938 C CA . ASN A 1 115 ? -1.027 -17.311 6.552 1.00 82.12 115 ASN A CA 1
ATOM 939 C C . ASN A 1 115 ? -2.332 -16.507 6.438 1.00 82.12 115 ASN A C 1
ATOM 941 O O . ASN A 1 115 ? -2.330 -15.281 6.513 1.00 82.12 115 ASN A O 1
ATOM 945 N N . LYS A 1 116 ? -3.460 -17.215 6.336 1.00 84.50 116 LYS A N 1
ATOM 946 C CA . LYS A 1 116 ? -4.798 -16.616 6.191 1.00 84.50 116 LYS A CA 1
ATOM 947 C C . LYS A 1 116 ? -5.196 -15.662 7.313 1.00 84.50 116 LYS A C 1
ATOM 949 O O . LYS A 1 116 ? -5.951 -14.734 7.072 1.00 84.50 116 LYS A O 1
ATOM 954 N N . THR A 1 117 ? -4.687 -15.864 8.528 1.00 84.81 117 THR A N 1
ATOM 955 C CA . THR A 1 117 ? -4.990 -14.990 9.673 1.00 84.81 117 THR A CA 1
ATOM 956 C C . THR A 1 117 ? -3.942 -13.896 9.855 1.00 84.81 117 THR A C 1
ATOM 958 O O . THR A 1 117 ? -3.929 -13.209 10.876 1.00 84.81 117 THR A O 1
ATOM 961 N N . HIS A 1 118 ? -2.996 -13.765 8.923 1.00 83.50 118 HIS A N 1
ATOM 962 C CA . HIS A 1 118 ? -2.015 -12.697 8.965 1.00 83.50 118 HIS A CA 1
ATOM 963 C C . HIS A 1 118 ? -2.712 -11.351 8.787 1.00 83.50 118 HIS A C 1
ATOM 965 O O . HIS A 1 118 ? -3.625 -11.231 7.974 1.00 83.50 118 HIS A O 1
ATOM 971 N N . TRP A 1 119 ? -2.233 -10.328 9.500 1.00 81.44 119 TRP A N 1
ATOM 972 C CA . TRP A 1 119 ? -2.848 -8.998 9.515 1.00 81.44 119 TRP A CA 1
ATOM 973 C C . TRP A 1 119 ? -3.151 -8.458 8.110 1.00 81.44 119 TRP A C 1
ATOM 975 O O . TRP A 1 119 ? -4.216 -7.914 7.873 1.00 81.44 119 TRP A O 1
ATOM 985 N N . TRP A 1 120 ? -2.262 -8.688 7.145 1.00 80.94 120 TRP A N 1
ATOM 986 C CA . TRP A 1 120 ? -2.446 -8.237 5.765 1.00 80.94 120 TRP A CA 1
ATOM 987 C C . TRP A 1 120 ? -3.578 -8.958 5.022 1.00 80.94 120 TRP A C 1
ATOM 989 O O . TRP A 1 120 ? -4.222 -8.336 4.185 1.00 80.94 120 TRP A O 1
ATOM 999 N N . ASN A 1 121 ? -3.835 -10.233 5.326 1.00 87.25 121 ASN A N 1
ATOM 1000 C CA . ASN A 1 121 ? -4.917 -10.993 4.702 1.00 87.25 121 ASN A CA 1
ATOM 1001 C C . ASN A 1 121 ? -6.285 -10.592 5.263 1.00 87.25 121 ASN A C 1
ATOM 1003 O O . ASN A 1 121 ? -7.252 -10.578 4.518 1.00 87.25 121 ASN A O 1
ATOM 1007 N N . VAL A 1 122 ? -6.363 -10.214 6.538 1.00 91.31 122 VAL A N 1
ATOM 1008 C CA . VAL A 1 122 ? -7.641 -9.928 7.211 1.00 91.31 122 VAL A CA 1
ATOM 1009 C C . VAL A 1 122 ? -8.075 -8.460 7.124 1.00 91.31 122 VAL A C 1
ATOM 1011 O O . VAL A 1 122 ? -9.092 -8.094 7.701 1.00 91.31 122 VAL A O 1
ATOM 1014 N N . ARG A 1 123 ? -7.334 -7.587 6.425 1.00 89.25 123 ARG A N 1
ATOM 1015 C CA . ARG A 1 123 ? -7.740 -6.183 6.232 1.00 89.25 123 ARG A CA 1
ATOM 1016 C C . ARG A 1 123 ? -8.795 -6.068 5.143 1.00 89.25 123 ARG A C 1
ATOM 1018 O O . ARG A 1 123 ? -8.486 -6.264 3.970 1.00 89.25 123 ARG A O 1
ATOM 1025 N N . ALA A 1 124 ? -10.002 -5.694 5.538 1.00 89.44 124 ALA A N 1
ATOM 1026 C CA . ALA A 1 124 ? -11.123 -5.497 4.632 1.00 89.44 124 ALA A CA 1
ATOM 1027 C C . ALA A 1 124 ? -11.362 -4.005 4.349 1.00 89.44 124 ALA A C 1
ATOM 1029 O O . ALA A 1 124 ? -10.901 -3.137 5.101 1.00 89.44 124 ALA A O 1
ATOM 1030 N N . ASN A 1 125 ? -12.096 -3.700 3.273 1.00 86.94 125 ASN A N 1
ATOM 1031 C CA . ASN A 1 125 ? -12.535 -2.333 3.010 1.00 86.94 125 ASN A CA 1
ATOM 1032 C C . ASN A 1 125 ? -13.471 -1.899 4.149 1.00 86.94 125 ASN A C 1
ATOM 1034 O O . ASN A 1 125 ? -14.522 -2.518 4.340 1.00 86.94 125 ASN A O 1
ATOM 1038 N N . PRO A 1 126 ? -13.132 -0.851 4.916 1.00 84.38 126 PRO A N 1
ATOM 1039 C CA . PRO A 1 126 ? -13.949 -0.455 6.048 1.00 84.38 126 PRO A CA 1
ATOM 1040 C C . PRO A 1 126 ? -15.369 -0.045 5.638 1.00 84.38 126 PRO A C 1
ATOM 1042 O O . PRO A 1 126 ? -16.294 -0.275 6.417 1.00 84.38 126 PRO A O 1
ATOM 1045 N N . LEU A 1 127 ? -15.574 0.499 4.428 1.00 87.38 127 LEU A N 1
ATOM 1046 C CA . LEU A 1 127 ? -16.903 0.898 3.958 1.00 87.38 127 LEU A CA 1
ATOM 1047 C C . LEU A 1 127 ? -17.885 -0.278 3.939 1.00 87.38 127 LEU A C 1
ATOM 1049 O O . LEU A 1 127 ? -19.043 -0.078 4.299 1.00 87.38 127 LEU A O 1
ATOM 1053 N N . ASP A 1 128 ? -17.438 -1.501 3.646 1.00 88.12 128 ASP A N 1
ATOM 1054 C CA . ASP A 1 128 ? -18.297 -2.694 3.559 1.00 88.12 128 ASP A CA 1
ATOM 1055 C C . ASP A 1 128 ? -18.995 -3.056 4.884 1.00 88.12 128 ASP A C 1
ATOM 1057 O O . ASP A 1 128 ? -19.977 -3.799 4.895 1.00 88.12 128 ASP A O 1
ATOM 1061 N N . TYR A 1 129 ? -18.540 -2.492 6.008 1.00 87.31 129 TYR A N 1
ATOM 1062 C CA . TYR A 1 129 ? -19.054 -2.795 7.346 1.00 87.31 129 TYR A CA 1
ATOM 1063 C C . TYR A 1 129 ? -20.045 -1.742 7.867 1.00 87.31 129 TYR A C 1
ATOM 1065 O O . TYR A 1 129 ? -20.772 -1.998 8.841 1.00 87.31 129 TYR A O 1
ATOM 1073 N N . PHE A 1 130 ? -20.129 -0.573 7.225 1.00 84.25 130 PHE A N 1
ATOM 1074 C CA . PHE A 1 130 ? -21.015 0.523 7.623 1.00 84.25 130 PHE A CA 1
ATOM 1075 C C . PHE A 1 130 ? -22.377 0.463 6.919 1.00 84.25 130 PHE A C 1
ATOM 1077 O O . PHE A 1 130 ? -22.518 -0.049 5.812 1.00 84.25 130 PHE A O 1
ATOM 1084 N N . THR A 1 131 ? -23.412 0.996 7.576 1.00 86.19 131 THR A N 1
ATOM 1085 C CA . THR A 1 131 ? -24.719 1.210 6.933 1.00 86.19 131 THR A CA 1
ATOM 1086 C C . THR A 1 131 ? -24.591 2.267 5.837 1.00 86.19 131 THR A C 1
ATOM 1088 O O . THR A 1 131 ? -23.711 3.118 5.916 1.00 86.19 131 THR A O 1
ATOM 1091 N N . GLU A 1 132 ? -25.496 2.276 4.855 1.00 89.06 132 GLU A N 1
ATOM 1092 C CA . GLU A 1 132 ? -25.494 3.293 3.786 1.00 89.06 132 GLU A CA 1
ATOM 1093 C C . GLU A 1 132 ? -25.516 4.731 4.328 1.00 89.06 132 GLU A C 1
ATOM 1095 O O . GLU A 1 132 ? -24.810 5.602 3.831 1.00 89.06 132 GLU A O 1
ATOM 1100 N N . GLU A 1 133 ? -26.265 4.980 5.404 1.00 88.19 133 GLU A N 1
ATOM 1101 C CA . GLU A 1 133 ? -26.275 6.279 6.086 1.00 88.19 133 GLU A CA 1
ATOM 1102 C C . GLU A 1 133 ? -24.882 6.674 6.609 1.00 88.19 133 GLU A C 1
ATOM 1104 O O . GLU A 1 133 ? -24.424 7.793 6.377 1.00 88.19 133 GLU A O 1
ATOM 1109 N N . LEU A 1 134 ? -24.179 5.748 7.271 1.00 84.19 134 LEU A N 1
ATOM 1110 C CA . LEU A 1 134 ? -22.842 5.999 7.811 1.00 84.19 134 LEU A CA 1
ATOM 1111 C C . LEU A 1 134 ? -21.780 6.082 6.712 1.00 84.19 134 LEU A C 1
ATOM 1113 O O . LEU A 1 134 ? -20.905 6.938 6.802 1.00 84.19 134 LEU A O 1
ATOM 1117 N N . LYS A 1 135 ? -21.875 5.261 5.657 1.00 88.06 135 LYS A N 1
ATOM 1118 C CA . LYS A 1 135 ? -21.018 5.374 4.466 1.00 88.06 135 LYS A CA 1
ATOM 1119 C C . LYS A 1 135 ? -21.119 6.773 3.864 1.00 88.06 135 LYS A C 1
ATOM 1121 O O . LYS A 1 135 ? -20.103 7.439 3.705 1.00 88.06 135 LYS A O 1
ATOM 1126 N N . ASN A 1 136 ? -22.341 7.254 3.624 1.00 89.62 136 ASN A N 1
ATOM 1127 C CA . ASN A 1 136 ? -22.579 8.594 3.085 1.00 89.62 136 ASN A CA 1
ATOM 1128 C C . ASN A 1 136 ? -22.050 9.694 4.013 1.00 89.62 136 ASN A C 1
ATOM 1130 O O . ASN A 1 136 ? -21.503 10.687 3.541 1.00 89.62 136 ASN A O 1
ATOM 1134 N N . SER A 1 137 ? -22.175 9.515 5.331 1.00 85.50 137 SER A N 1
ATOM 1135 C CA . SER A 1 137 ? -21.597 10.443 6.305 1.00 85.50 137 SER A CA 1
ATOM 1136 C C . SER A 1 137 ? -20.067 10.489 6.210 1.00 85.50 137 SER A C 1
ATOM 1138 O O . SER A 1 137 ? -19.507 11.579 6.109 1.00 85.50 137 SER A O 1
ATOM 1140 N N . ILE A 1 138 ? -19.394 9.333 6.165 1.00 83.75 138 ILE A N 1
ATOM 1141 C CA . ILE A 1 138 ? -17.931 9.234 6.022 1.00 83.75 138 ILE A CA 1
ATOM 1142 C C . ILE A 1 138 ? -17.473 9.876 4.708 1.00 83.75 138 ILE A C 1
ATOM 1144 O O . ILE A 1 138 ? -16.594 10.735 4.725 1.00 83.75 138 ILE A O 1
ATOM 1148 N N . LEU A 1 139 ? -18.101 9.516 3.585 1.00 87.56 139 LEU A N 1
ATOM 1149 C CA . LEU A 1 139 ? -17.772 10.066 2.267 1.00 87.56 139 LEU A CA 1
ATOM 1150 C C . LEU A 1 139 ? -17.990 11.583 2.221 1.00 87.56 139 LEU A C 1
ATOM 1152 O O . LEU A 1 139 ? -17.133 12.314 1.733 1.00 87.56 139 LEU A O 1
ATOM 1156 N N . SER A 1 140 ? -19.078 12.088 2.811 1.00 88.12 140 SER A N 1
ATOM 1157 C CA . SER A 1 140 ? -19.332 13.530 2.894 1.00 88.12 140 SER A CA 1
ATOM 1158 C C . SER A 1 140 ? -18.273 14.277 3.708 1.00 88.12 140 SER A C 1
ATOM 1160 O O . SER A 1 140 ? -17.973 15.422 3.375 1.00 88.12 140 SER A O 1
ATOM 1162 N N . GLN A 1 141 ? -17.730 13.673 4.771 1.00 83.06 141 GLN A N 1
ATOM 1163 C CA . GLN A 1 141 ? -16.643 14.269 5.559 1.00 83.06 141 GLN A CA 1
ATOM 1164 C C . GLN A 1 141 ? -15.294 14.176 4.835 1.00 83.06 141 GLN A C 1
ATOM 1166 O O . GLN A 1 141 ? -14.454 15.058 4.995 1.00 83.06 141 GLN A O 1
ATOM 1171 N N . TYR A 1 142 ? -15.092 13.141 4.018 1.00 83.75 142 TYR A N 1
ATOM 1172 C CA . TYR A 1 142 ? -13.891 12.975 3.202 1.00 83.75 142 TYR A CA 1
ATOM 1173 C C . TYR A 1 142 ? -13.865 13.881 1.963 1.00 83.75 142 TYR A C 1
ATOM 1175 O O . TYR A 1 142 ? -12.790 14.270 1.510 1.00 83.75 142 TYR A O 1
ATOM 1183 N N . GLN A 1 143 ? -15.029 14.264 1.432 1.00 86.62 143 GLN A N 1
ATOM 1184 C CA . GLN A 1 143 ? -15.145 15.001 0.172 1.00 86.62 143 GLN A CA 1
ATOM 1185 C C . GLN A 1 143 ? -14.257 16.257 0.063 1.00 86.62 143 GLN A C 1
ATOM 1187 O O . GLN A 1 143 ? -13.663 16.447 -0.998 1.00 86.62 143 GLN A O 1
ATOM 1192 N N . PRO A 1 144 ? -14.108 17.117 1.094 1.00 85.38 144 PRO A N 1
ATOM 1193 C CA . PRO A 1 144 ? -13.217 18.276 1.003 1.00 85.38 144 PRO A CA 1
ATOM 1194 C C . PRO A 1 144 ? -11.746 17.887 0.812 1.00 85.38 144 PRO A C 1
ATOM 1196 O O . PRO A 1 144 ? -11.021 18.551 0.077 1.00 85.38 144 PRO A O 1
ATOM 1199 N N . VAL A 1 145 ? -11.320 16.795 1.451 1.00 82.31 145 VAL A N 1
ATOM 1200 C CA . VAL A 1 145 ? -9.965 16.248 1.329 1.00 82.31 145 VAL A CA 1
ATOM 1201 C C . VAL A 1 145 ? -9.771 15.679 -0.075 1.00 82.31 145 VAL A C 1
ATOM 1203 O O . VAL A 1 145 ? -8.799 16.017 -0.745 1.00 82.31 145 VAL A O 1
ATOM 1206 N N . TYR A 1 146 ? -10.736 14.889 -0.558 1.00 85.94 146 TYR A N 1
ATOM 1207 C CA . TYR A 1 146 ? -10.733 14.367 -1.925 1.00 85.94 146 TYR A CA 1
ATOM 1208 C C . TYR A 1 146 ? -10.653 15.481 -2.972 1.00 85.94 146 TYR A C 1
ATOM 1210 O O . TYR A 1 146 ? -9.818 15.412 -3.868 1.00 85.94 146 TYR A O 1
ATOM 1218 N N . GLN A 1 147 ? -11.446 16.547 -2.828 1.00 88.00 147 GLN A N 1
ATOM 1219 C CA . GLN A 1 147 ? -11.407 17.677 -3.756 1.00 88.00 147 GLN A CA 1
ATOM 1220 C C . GLN A 1 147 ? -10.040 18.369 -3.766 1.00 88.00 147 GLN A C 1
ATOM 1222 O O . GLN A 1 147 ? -9.532 18.670 -4.840 1.00 88.00 147 GLN A O 1
ATOM 1227 N N . LYS A 1 148 ? -9.407 18.557 -2.600 1.00 85.56 148 LYS A N 1
ATOM 1228 C CA . LYS A 1 148 ? -8.042 19.098 -2.522 1.00 85.56 148 LYS A CA 1
ATOM 1229 C C . LYS A 1 148 ? -7.051 18.226 -3.304 1.00 85.56 148 LYS A C 1
ATOM 1231 O O . LYS A 1 148 ? -6.248 18.756 -4.060 1.00 85.56 148 LYS A O 1
ATOM 1236 N N . MET A 1 149 ? -7.153 16.900 -3.198 1.00 86.44 149 MET A N 1
ATOM 1237 C CA . MET A 1 149 ? -6.317 15.976 -3.977 1.00 86.44 149 MET A CA 1
ATOM 1238 C C . MET A 1 149 ? -6.600 16.013 -5.481 1.00 86.44 149 MET A C 1
ATOM 1240 O O . MET A 1 149 ? -5.670 15.873 -6.271 1.00 86.44 149 MET A O 1
ATOM 1244 N N . VAL A 1 150 ? -7.861 16.194 -5.885 1.00 90.25 150 VAL A N 1
ATOM 1245 C CA . VAL A 1 150 ? -8.229 16.406 -7.295 1.00 90.25 150 VAL A CA 1
ATOM 1246 C C . VAL A 1 150 ? -7.587 17.689 -7.814 1.00 90.25 150 VAL A C 1
ATOM 1248 O O . VAL A 1 150 ? -7.000 17.678 -8.890 1.00 90.25 150 VAL A O 1
ATOM 1251 N N . ASP A 1 151 ? -7.654 18.773 -7.044 1.00 89.81 151 ASP A N 1
ATOM 1252 C CA . ASP A 1 151 ? -7.077 20.062 -7.425 1.00 89.81 151 ASP A CA 1
ATOM 1253 C C . ASP A 1 151 ? -5.537 20.000 -7.501 1.00 89.81 151 ASP A C 1
ATOM 1255 O O . ASP A 1 151 ? -4.942 20.643 -8.364 1.00 89.81 151 ASP A O 1
ATOM 1259 N N . GLU A 1 152 ? -4.899 19.212 -6.626 1.00 88.62 152 GLU A N 1
ATOM 1260 C CA . GLU A 1 152 ? -3.444 18.995 -6.588 1.00 88.62 152 GLU A CA 1
ATOM 1261 C C . GLU A 1 152 ? -2.942 18.040 -7.685 1.00 88.62 152 GLU A C 1
ATOM 1263 O O . GLU A 1 152 ? -1.824 18.200 -8.147 1.00 88.62 152 GLU A O 1
ATOM 1268 N N . GLY A 1 153 ? -3.725 17.043 -8.111 1.00 90.00 153 GLY A N 1
ATOM 1269 C CA . GLY A 1 153 ? -3.409 16.206 -9.280 1.00 90.00 153 GLY A CA 1
ATOM 1270 C C . GLY A 1 153 ? -2.215 15.245 -9.148 1.00 90.00 153 GLY A C 1
ATOM 1271 O O . GLY A 1 153 ? -1.870 14.570 -10.122 1.00 90.00 153 GLY A O 1
ATOM 1272 N N . THR A 1 154 ? -1.598 15.134 -7.970 1.00 88.06 154 THR A N 1
ATOM 1273 C CA . THR A 1 154 ? -0.388 14.332 -7.711 1.00 88.06 154 THR A CA 1
ATOM 1274 C C . THR A 1 154 ? -0.612 13.138 -6.775 1.00 88.06 154 THR A C 1
ATOM 1276 O O . THR A 1 154 ? 0.355 12.553 -6.291 1.00 88.06 154 THR A O 1
ATOM 1279 N N . HIS A 1 155 ? -1.854 12.718 -6.526 1.00 86.75 155 HIS A N 1
ATOM 1280 C CA . HIS A 1 155 ? -2.202 11.676 -5.548 1.00 86.75 155 HIS A CA 1
ATOM 1281 C C . HIS A 1 155 ? -2.741 10.396 -6.208 1.00 86.75 155 HIS A C 1
ATOM 1283 O O . HIS A 1 155 ? -3.881 10.374 -6.673 1.00 86.75 155 HIS A O 1
ATOM 1289 N N . PRO A 1 156 ? -1.983 9.286 -6.219 1.00 82.50 156 PRO A N 1
ATOM 1290 C CA . PRO A 1 156 ? -2.355 8.081 -6.963 1.00 82.50 156 PRO A CA 1
ATOM 1291 C C . PRO A 1 156 ? -3.368 7.163 -6.249 1.00 82.50 156 PRO A C 1
ATOM 1293 O O . PRO A 1 156 ? -4.021 6.360 -6.917 1.00 82.50 156 PRO A O 1
ATOM 1296 N N . PHE A 1 157 ? -3.529 7.273 -4.921 1.00 72.56 157 PHE A N 1
ATOM 1297 C CA . PHE A 1 157 ? -4.343 6.362 -4.093 1.00 72.56 157 PHE A CA 1
ATOM 1298 C C . PHE A 1 157 ? -5.248 7.118 -3.121 1.00 72.56 157 PHE A C 1
ATOM 1300 O O . PHE A 1 157 ? -4.787 7.552 -2.066 1.00 72.56 157 PHE A O 1
ATOM 1307 N N . THR A 1 158 ? -6.520 7.310 -3.469 1.00 67.38 158 THR A N 1
ATOM 1308 C CA . THR A 1 158 ? -7.375 8.233 -2.698 1.00 67.38 158 THR A CA 1
ATOM 1309 C C . THR A 1 158 ? -8.863 7.904 -2.732 1.00 67.38 158 THR A C 1
ATOM 1311 O O . THR A 1 158 ? -9.610 8.366 -1.880 1.00 67.38 158 THR A O 1
ATOM 1314 N N . ASN A 1 159 ? -9.352 7.102 -3.677 1.00 77.06 159 ASN A N 1
ATOM 1315 C CA . ASN A 1 159 ? -10.777 6.811 -3.684 1.00 77.06 159 ASN A CA 1
ATOM 1316 C C . ASN A 1 159 ? -11.116 5.792 -2.582 1.00 77.06 159 ASN A C 1
ATOM 1318 O O . ASN A 1 159 ? -10.829 4.607 -2.730 1.00 77.06 159 ASN A O 1
ATOM 1322 N N . LEU A 1 160 ? -11.753 6.241 -1.493 1.00 80.12 160 LEU A N 1
ATOM 1323 C CA . LEU A 1 160 ? -12.229 5.359 -0.417 1.00 80.12 160 LEU A CA 1
ATOM 1324 C C . LEU A 1 160 ? -13.206 4.285 -0.919 1.00 80.12 160 LEU A C 1
ATOM 1326 O O . LEU A 1 160 ? -13.332 3.233 -0.294 1.00 80.12 160 LEU A O 1
ATOM 1330 N N . GLU A 1 161 ? -13.890 4.541 -2.035 1.00 81.94 161 GLU A N 1
ATOM 1331 C CA . GLU A 1 161 ? -14.804 3.590 -2.666 1.00 81.94 161 GLU A CA 1
ATOM 1332 C C . GLU A 1 161 ? -14.067 2.523 -3.500 1.00 81.94 161 GLU A C 1
ATOM 1334 O O . GLU A 1 161 ? -14.615 1.443 -3.711 1.00 81.94 161 GLU A O 1
ATOM 1339 N N . ASP A 1 162 ? -12.819 2.772 -3.923 1.00 78.50 162 ASP A N 1
ATOM 1340 C CA . ASP A 1 162 ? -11.963 1.804 -4.632 1.00 78.50 162 ASP A CA 1
ATOM 1341 C C . ASP A 1 162 ? -10.845 1.310 -3.702 1.00 78.50 162 ASP A C 1
ATOM 1343 O O . ASP A 1 162 ? -9.695 1.750 -3.755 1.00 78.50 162 ASP A O 1
ATOM 1347 N N . SER A 1 163 ? -11.196 0.375 -2.815 1.00 75.44 163 SER A N 1
ATOM 1348 C CA . SER A 1 163 ? -10.224 -0.321 -1.973 1.00 75.44 163 SER A CA 1
ATOM 1349 C C . SER A 1 163 ? -9.908 -1.694 -2.551 1.00 75.44 163 SER A C 1
ATOM 1351 O O . SER A 1 163 ? -10.772 -2.571 -2.631 1.00 75.44 163 SER A O 1
ATOM 1353 N N . ARG A 1 164 ? -8.641 -1.901 -2.921 1.00 79.31 164 ARG A N 1
ATOM 1354 C CA . ARG A 1 164 ? -8.147 -3.189 -3.411 1.00 79.31 164 ARG A CA 1
ATOM 1355 C C . ARG A 1 164 ? -7.250 -3.822 -2.354 1.00 79.31 164 ARG A C 1
ATOM 1357 O O . ARG A 1 164 ? -6.127 -3.363 -2.151 1.00 79.31 164 ARG A O 1
ATOM 1364 N N . PRO A 1 165 ? -7.709 -4.893 -1.692 1.00 80.06 165 PRO A N 1
ATOM 1365 C CA . PRO A 1 165 ? -6.946 -5.541 -0.630 1.00 80.06 165 PRO A CA 1
ATOM 1366 C C . PRO A 1 165 ? -5.715 -6.273 -1.180 1.00 80.06 165 PRO A C 1
ATOM 1368 O O . PRO A 1 165 ? -4.766 -6.525 -0.441 1.00 80.06 165 PRO A O 1
ATOM 1371 N N . ASN A 1 166 ? -5.704 -6.599 -2.476 1.00 86.00 166 ASN A N 1
ATOM 1372 C CA . ASN A 1 166 ? -4.597 -7.269 -3.138 1.00 86.00 166 ASN A CA 1
ATOM 1373 C C . ASN A 1 166 ? -4.450 -6.802 -4.586 1.00 86.00 166 ASN A C 1
ATOM 1375 O O . ASN A 1 166 ? -5.405 -6.848 -5.358 1.00 86.00 166 ASN A O 1
ATOM 1379 N N . ILE A 1 167 ? -3.236 -6.386 -4.938 1.00 87.25 167 ILE A N 1
ATOM 1380 C CA . ILE A 1 167 ? -2.864 -5.927 -6.280 1.00 87.25 167 ILE A CA 1
ATOM 1381 C C . ILE A 1 167 ? -1.795 -6.825 -6.931 1.00 87.25 167 ILE A C 1
ATOM 1383 O O . ILE A 1 167 ? -1.177 -6.452 -7.924 1.00 87.25 167 ILE A O 1
ATOM 1387 N N . ASN A 1 168 ? -1.516 -7.992 -6.343 1.00 90.69 168 ASN A N 1
ATOM 1388 C CA . ASN A 1 168 ? -0.576 -8.952 -6.906 1.00 90.69 168 ASN A CA 1
ATOM 1389 C C . ASN A 1 168 ? -1.150 -9.551 -8.192 1.00 90.69 168 ASN A C 1
ATOM 1391 O O . ASN A 1 168 ? -2.284 -10.024 -8.217 1.00 90.69 168 ASN A O 1
ATOM 1395 N N . GLU A 1 169 ? -0.331 -9.594 -9.240 1.00 92.19 169 GLU A N 1
ATOM 1396 C CA . GLU A 1 169 ? -0.661 -10.286 -10.483 1.00 92.19 169 GLU A CA 1
ATOM 1397 C C . GLU A 1 169 ? 0.290 -11.460 -10.725 1.00 92.19 169 GLU A C 1
ATOM 1399 O O . GLU A 1 169 ? 1.513 -11.310 -10.678 1.00 92.19 169 GLU A O 1
ATOM 1404 N N . ILE A 1 170 ? -0.287 -12.632 -11.005 1.00 92.00 170 ILE A N 1
ATOM 1405 C CA . ILE A 1 170 ? 0.460 -13.865 -11.278 1.00 92.00 170 ILE A CA 1
ATOM 1406 C C . ILE A 1 170 ? 1.385 -13.653 -12.477 1.00 92.00 170 ILE A C 1
ATOM 1408 O O . ILE A 1 170 ? 0.933 -13.268 -13.557 1.00 92.00 170 ILE A O 1
ATOM 1412 N N . GLY A 1 171 ? 2.670 -13.949 -12.291 1.00 94.12 171 GLY A N 1
ATOM 1413 C CA . GLY A 1 171 ? 3.682 -13.908 -13.342 1.00 94.12 171 GLY A CA 1
ATOM 1414 C C . GLY A 1 171 ? 4.064 -12.506 -13.814 1.00 94.12 171 GLY A C 1
ATOM 1415 O O . GLY A 1 171 ? 4.770 -12.396 -14.811 1.00 94.12 171 GLY A O 1
ATOM 1416 N N . LYS A 1 172 ? 3.637 -11.447 -13.114 1.00 95.69 172 LYS A N 1
ATOM 1417 C CA . LYS A 1 172 ? 3.913 -10.050 -13.479 1.00 95.69 172 LYS A CA 1
ATOM 1418 C C . LYS A 1 172 ? 4.581 -9.280 -12.354 1.00 95.69 172 LYS A C 1
ATOM 1420 O O . LYS A 1 172 ? 4.415 -9.629 -11.192 1.00 95.69 172 LYS A O 1
ATOM 1425 N N . ILE A 1 173 ? 5.277 -8.192 -12.681 1.00 96.62 173 ILE A N 1
ATOM 1426 C CA . ILE A 1 173 ? 5.978 -7.329 -11.715 1.00 96.62 173 ILE A CA 1
ATOM 1427 C C . ILE A 1 173 ? 5.048 -6.599 -10.739 1.00 96.62 173 ILE A C 1
ATOM 1429 O O . ILE A 1 173 ? 5.510 -6.121 -9.706 1.00 96.62 173 ILE A O 1
ATOM 1433 N N . TRP A 1 174 ? 3.754 -6.499 -11.041 1.00 96.06 174 TRP A N 1
ATOM 1434 C CA . TRP A 1 174 ? 2.797 -5.713 -10.263 1.00 96.06 174 TRP A CA 1
ATOM 1435 C C . TRP A 1 174 ? 2.458 -6.372 -8.927 1.00 96.06 174 TRP A C 1
ATOM 1437 O O . TRP A 1 174 ? 2.200 -7.575 -8.857 1.00 96.06 174 TRP A O 1
ATOM 1447 N N . GLY A 1 175 ? 2.478 -5.585 -7.858 1.00 93.38 175 GLY A N 1
ATOM 1448 C CA . GLY A 1 175 ? 2.110 -5.960 -6.501 1.00 93.38 175 GLY A CA 1
ATOM 1449 C C . GLY A 1 175 ? 3.218 -5.747 -5.474 1.00 93.38 175 GLY A C 1
ATOM 1450 O O . GLY A 1 175 ? 4.1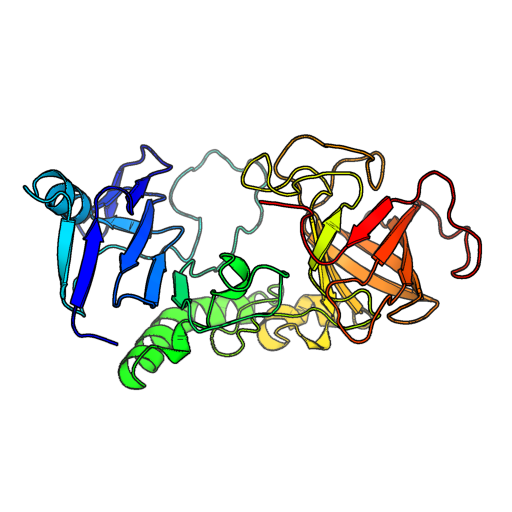71 -4.999 -5.693 1.00 93.38 175 GLY A O 1
ATOM 1451 N N . THR A 1 176 ? 3.078 -6.412 -4.330 1.00 91.56 176 THR A N 1
ATOM 1452 C CA . THR A 1 176 ? 4.028 -6.327 -3.215 1.00 91.56 176 THR A CA 1
ATOM 1453 C C . THR A 1 176 ? 5.051 -7.451 -3.294 1.00 91.56 176 THR A C 1
ATOM 1455 O O . THR A 1 176 ? 4.706 -8.606 -3.559 1.00 91.56 176 THR A O 1
ATOM 1458 N N . TRP A 1 177 ? 6.306 -7.105 -3.027 1.00 93.12 177 TRP A N 1
ATOM 1459 C CA . TRP A 1 177 ? 7.433 -8.022 -3.048 1.00 93.12 177 TRP A CA 1
ATOM 1460 C C . TRP A 1 177 ? 8.314 -7.838 -1.819 1.00 93.12 177 TRP A C 1
ATOM 1462 O O . TRP A 1 177 ? 8.664 -6.722 -1.438 1.00 93.12 177 TRP A O 1
ATOM 1472 N N . PHE A 1 178 ? 8.708 -8.959 -1.235 1.00 91.50 178 PHE A N 1
ATOM 1473 C CA . PHE A 1 178 ? 9.560 -9.070 -0.066 1.00 91.50 178 PHE A CA 1
ATOM 1474 C C . PHE A 1 178 ? 10.895 -9.647 -0.476 1.00 91.50 178 PHE A C 1
ATOM 1476 O O . PHE A 1 178 ? 10.965 -10.634 -1.208 1.00 91.50 178 PHE A O 1
ATOM 1483 N N . LYS A 1 179 ? 11.963 -9.039 0.008 1.00 91.75 179 LYS A N 1
ATOM 1484 C CA . LYS A 1 179 ? 13.317 -9.435 -0.339 1.00 91.75 179 LYS A CA 1
ATOM 1485 C C . LYS A 1 179 ? 13.609 -10.884 0.066 1.00 91.75 179 LYS A C 1
ATOM 1487 O O . LYS A 1 179 ? 13.199 -11.360 1.128 1.00 91.75 179 LYS A O 1
ATOM 1492 N N . ASP A 1 180 ? 14.294 -11.602 -0.816 1.00 90.81 180 ASP A N 1
ATOM 1493 C CA . ASP A 1 180 ? 14.418 -13.055 -0.728 1.00 90.81 180 ASP A CA 1
ATOM 1494 C C . ASP A 1 180 ? 15.603 -13.526 0.149 1.00 90.81 180 ASP A C 1
ATOM 1496 O O . ASP A 1 180 ? 15.604 -14.636 0.680 1.00 90.81 180 ASP A O 1
ATOM 1500 N N . ASP A 1 181 ? 16.596 -12.663 0.368 1.00 88.44 181 ASP A N 1
ATOM 1501 C CA . ASP A 1 181 ? 17.808 -12.964 1.146 1.00 88.44 181 ASP A CA 1
ATOM 1502 C C . ASP A 1 181 ? 17.684 -12.649 2.650 1.00 88.44 181 ASP A C 1
ATOM 1504 O O . ASP A 1 181 ? 18.660 -12.777 3.392 1.00 88.44 181 ASP A O 1
ATOM 1508 N N . ILE A 1 182 ? 16.487 -12.267 3.109 1.00 86.38 182 ILE A N 1
ATOM 1509 C CA . ILE A 1 182 ? 16.176 -11.998 4.517 1.00 86.38 182 ILE A CA 1
ATOM 1510 C C . ILE A 1 182 ? 15.005 -12.858 5.000 1.00 86.38 182 ILE A C 1
ATOM 1512 O O . ILE A 1 182 ? 14.102 -13.217 4.242 1.00 86.38 182 ILE A O 1
ATOM 1516 N N . THR A 1 183 ? 15.026 -13.191 6.290 1.00 77.25 183 THR A N 1
ATOM 1517 C CA . THR A 1 183 ? 14.016 -14.045 6.932 1.00 77.25 183 THR A CA 1
ATOM 1518 C C . THR A 1 183 ? 12.739 -13.300 7.301 1.00 77.25 183 THR A C 1
ATOM 1520 O O . THR A 1 183 ? 11.662 -13.886 7.234 1.00 77.25 183 THR A O 1
ATOM 1523 N N . ASP A 1 184 ? 12.850 -12.025 7.668 1.00 77.69 184 ASP A N 1
ATOM 1524 C CA . ASP A 1 184 ? 11.706 -11.165 7.956 1.00 77.69 184 ASP A CA 1
ATOM 1525 C C . ASP A 1 184 ? 11.954 -9.769 7.378 1.00 77.69 184 ASP A C 1
ATOM 1527 O O . ASP A 1 184 ? 12.890 -9.068 7.763 1.00 77.69 184 ASP A O 1
ATOM 1531 N N . ALA A 1 185 ? 11.104 -9.367 6.436 1.00 77.88 185 ALA A N 1
ATOM 1532 C CA . ALA A 1 185 ? 11.142 -8.031 5.859 1.00 77.88 185 ALA A CA 1
ATOM 1533 C C . ALA A 1 185 ? 10.687 -6.946 6.846 1.00 77.88 185 ALA A C 1
ATOM 1535 O O . ALA A 1 185 ? 10.905 -5.771 6.581 1.00 77.88 185 ALA A O 1
ATOM 1536 N N . PHE A 1 186 ? 10.086 -7.320 7.979 1.00 73.06 186 PHE A N 1
ATOM 1537 C CA . PHE A 1 186 ? 9.509 -6.427 8.980 1.00 73.06 186 PHE A CA 1
ATOM 1538 C C . PHE A 1 186 ? 10.223 -6.452 10.336 1.00 73.06 186 PHE A C 1
ATOM 1540 O O . PHE A 1 186 ? 9.700 -5.858 11.280 1.00 73.06 186 PHE A O 1
ATOM 1547 N N . ASP A 1 187 ? 11.419 -7.041 10.437 1.00 65.56 187 ASP A N 1
ATOM 1548 C CA . ASP A 1 187 ? 12.172 -7.222 11.698 1.00 65.56 187 ASP A CA 1
ATOM 1549 C C . ASP A 1 187 ? 12.417 -5.901 12.481 1.00 65.56 187 ASP A C 1
ATOM 1551 O O . ASP A 1 187 ? 12.804 -5.898 13.645 1.00 65.56 187 ASP A O 1
ATOM 1555 N N . GLN A 1 188 ? 12.157 -4.739 11.860 1.00 61.69 188 GLN A N 1
ATOM 1556 C CA . GLN A 1 188 ? 12.263 -3.401 12.463 1.00 61.69 188 GLN A CA 1
ATOM 1557 C C . GLN A 1 188 ? 10.978 -2.550 12.350 1.00 61.69 188 GLN A C 1
ATOM 1559 O O . GLN A 1 188 ? 11.041 -1.331 12.199 1.00 61.69 188 GLN A O 1
ATOM 1564 N N . ASN A 1 189 ? 9.795 -3.172 12.417 1.00 58.94 189 ASN A N 1
ATOM 1565 C CA . ASN A 1 189 ? 8.453 -2.550 12.445 1.00 58.94 189 ASN A CA 1
ATOM 1566 C C . ASN A 1 189 ? 8.012 -1.748 11.198 1.00 58.94 189 ASN A C 1
ATOM 1568 O O . ASN A 1 189 ? 6.813 -1.594 10.990 1.00 58.94 189 ASN A O 1
ATOM 1572 N N . PHE A 1 190 ? 8.931 -1.293 10.341 1.00 63.81 190 PHE A N 1
ATOM 1573 C CA . PHE A 1 190 ? 8.632 -0.473 9.148 1.00 63.81 190 PHE A CA 1
ATOM 1574 C C . PHE A 1 190 ? 9.416 -0.893 7.892 1.00 63.81 190 PHE A C 1
ATOM 1576 O O . PHE A 1 190 ? 9.467 -0.165 6.903 1.00 63.81 190 PHE A O 1
ATOM 1583 N N . GLY A 1 191 ? 10.043 -2.071 7.951 1.00 76.31 191 GLY A N 1
ATOM 1584 C CA . GLY A 1 191 ? 10.929 -2.614 6.924 1.00 76.31 191 GLY A CA 1
ATOM 1585 C C . GLY A 1 191 ? 12.282 -1.907 6.811 1.00 76.31 191 GLY A C 1
ATOM 1586 O O . GLY A 1 191 ? 12.389 -0.690 6.966 1.00 76.31 191 GLY A O 1
ATOM 1587 N N . SER A 1 192 ? 13.346 -2.678 6.575 1.00 87.00 192 SER A N 1
ATOM 1588 C CA . SER A 1 192 ? 14.676 -2.144 6.236 1.00 87.00 192 SER A CA 1
ATOM 1589 C C . SER A 1 192 ? 14.722 -1.594 4.815 1.00 87.00 192 SER A C 1
ATOM 1591 O O . SER A 1 192 ? 13.859 -1.922 3.999 1.00 87.00 192 SER A O 1
ATOM 1593 N N . GLU A 1 193 ? 15.738 -0.798 4.484 1.00 91.06 193 GLU A N 1
ATOM 1594 C CA . GLU A 1 193 ? 15.983 -0.358 3.105 1.00 91.06 193 GLU A CA 1
ATOM 1595 C C . GLU A 1 193 ? 15.878 -1.539 2.112 1.00 91.06 193 GLU A C 1
ATOM 1597 O O . GLU A 1 193 ? 16.495 -2.593 2.313 1.00 91.06 193 GLU A O 1
ATOM 1602 N N . TRP A 1 194 ? 15.039 -1.379 1.078 1.00 91.50 194 TRP A N 1
ATOM 1603 C CA . TRP A 1 194 ? 14.728 -2.375 0.029 1.00 91.50 194 TRP A CA 1
ATOM 1604 C C . TRP A 1 194 ? 14.184 -3.734 0.491 1.00 91.50 194 TRP A C 1
ATOM 1606 O O . TRP A 1 194 ? 14.114 -4.660 -0.313 1.00 91.50 194 TRP A O 1
ATOM 1616 N N . SER A 1 195 ? 13.824 -3.908 1.762 1.00 90.81 195 SER A N 1
ATOM 1617 C CA . SER A 1 195 ? 13.208 -5.164 2.225 1.00 90.81 195 SER A CA 1
ATOM 1618 C C . SER A 1 195 ? 11.840 -5.415 1.602 1.00 90.81 195 SER A C 1
ATOM 1620 O O . SER A 1 195 ? 11.452 -6.572 1.432 1.00 90.81 195 SER A O 1
ATOM 1622 N N . ILE A 1 196 ? 11.129 -4.339 1.264 1.00 91.25 196 ILE A N 1
ATOM 1623 C CA . ILE A 1 196 ? 9.799 -4.369 0.675 1.00 91.25 196 ILE A CA 1
ATOM 1624 C C . ILE A 1 196 ? 9.790 -3.394 -0.492 1.00 91.25 196 ILE A C 1
ATOM 1626 O O . ILE A 1 196 ? 10.209 -2.239 -0.355 1.00 91.25 196 ILE A O 1
ATOM 1630 N N . ILE A 1 197 ? 9.288 -3.857 -1.629 1.00 94.00 197 ILE A N 1
ATOM 1631 C CA . ILE A 1 197 ? 8.940 -2.991 -2.748 1.00 94.00 197 ILE A CA 1
ATOM 1632 C C . ILE A 1 197 ? 7.488 -3.223 -3.147 1.00 94.00 197 ILE A C 1
ATOM 1634 O O . ILE A 1 197 ? 6.952 -4.323 -3.002 1.00 94.00 197 ILE A O 1
ATOM 1638 N N . HIS A 1 198 ? 6.854 -2.177 -3.655 1.00 93.50 198 HIS A N 1
ATOM 1639 C CA . HIS A 1 198 ? 5.488 -2.219 -4.152 1.00 93.50 198 HIS A CA 1
ATOM 1640 C C . HIS A 1 198 ? 5.452 -1.581 -5.532 1.00 93.50 198 HIS A C 1
ATOM 1642 O O . HIS A 1 198 ? 5.912 -0.452 -5.683 1.00 93.50 198 HIS A O 1
ATOM 1648 N N . LEU A 1 199 ? 4.945 -2.300 -6.529 1.00 95.69 199 LEU A N 1
ATOM 1649 C CA . LEU A 1 199 ? 4.740 -1.768 -7.871 1.00 95.69 199 LEU A CA 1
ATOM 1650 C C . LEU A 1 199 ? 3.257 -1.778 -8.203 1.00 95.69 199 LEU A C 1
ATOM 1652 O O . LEU A 1 199 ? 2.650 -2.846 -8.244 1.00 95.69 199 LEU A O 1
ATOM 1656 N N . THR A 1 200 ? 2.700 -0.619 -8.527 1.00 94.31 200 THR A N 1
ATOM 1657 C CA . THR A 1 200 ? 1.294 -0.507 -8.926 1.00 94.31 200 THR A CA 1
ATOM 1658 C C . THR A 1 200 ? 1.201 0.080 -10.312 1.00 94.31 200 THR A C 1
ATOM 1660 O O . THR A 1 200 ? 1.740 1.159 -10.558 1.00 94.31 200 THR A O 1
ATOM 1663 N N . LYS A 1 201 ? 0.526 -0.623 -11.222 1.00 95.12 201 LYS A N 1
ATOM 1664 C CA . LYS A 1 201 ? 0.358 -0.167 -12.601 1.00 95.12 201 LYS A CA 1
ATOM 1665 C C . LYS A 1 201 ? -0.581 1.029 -12.676 1.00 95.12 201 LYS A C 1
ATOM 1667 O O . LYS A 1 201 ? -1.550 1.116 -11.929 1.00 95.12 201 LYS A O 1
ATOM 1672 N N . THR A 1 202 ? -0.351 1.897 -13.652 1.00 94.50 202 THR A N 1
ATOM 1673 C CA . THR A 1 202 ? -1.123 3.130 -13.862 1.00 94.50 202 THR A CA 1
ATOM 1674 C C . THR A 1 202 ? -2.634 2.899 -13.975 1.00 94.50 202 THR A C 1
ATOM 1676 O O . THR A 1 202 ? -3.423 3.735 -13.546 1.00 94.50 202 THR A O 1
ATOM 1679 N N . ALA A 1 203 ? -3.059 1.756 -14.523 1.00 92.06 203 ALA A N 1
ATOM 1680 C CA . ALA A 1 203 ? -4.477 1.412 -14.661 1.00 92.06 203 ALA A CA 1
ATOM 1681 C C . ALA A 1 203 ? -5.208 1.195 -13.321 1.00 92.06 203 ALA A C 1
ATOM 1683 O O . ALA A 1 203 ? -6.437 1.213 -13.301 1.00 92.06 203 ALA A O 1
ATOM 1684 N N . ASP A 1 204 ? -4.466 0.993 -12.231 1.00 90.62 204 ASP A N 1
ATOM 1685 C CA . ASP A 1 204 ? -5.008 0.783 -10.887 1.00 90.62 204 ASP A CA 1
ATOM 1686 C C . ASP A 1 204 ? -4.940 2.048 -10.016 1.00 90.62 204 ASP A C 1
ATOM 1688 O O . ASP A 1 204 ? -5.273 1.991 -8.836 1.00 90.62 204 ASP A O 1
ATOM 1692 N N . LEU A 1 205 ? -4.497 3.177 -10.578 1.00 89.94 205 LEU A N 1
ATOM 1693 C CA . LEU A 1 205 ? -4.382 4.458 -9.879 1.00 89.94 205 LEU A CA 1
ATOM 1694 C C . LEU A 1 205 ? -5.601 5.348 -10.164 1.00 89.94 205 LEU A C 1
ATOM 1696 O O . LEU A 1 205 ? -6.179 5.299 -11.253 1.00 89.94 205 LEU A O 1
ATOM 1700 N N . SER A 1 206 ? -5.956 6.197 -9.198 1.00 89.81 206 SER A N 1
ATOM 1701 C CA . SER A 1 206 ? -7.050 7.173 -9.317 1.00 89.81 206 SER A CA 1
ATOM 1702 C C . SER A 1 206 ? -6.667 8.285 -10.292 1.00 89.81 206 SER A C 1
ATOM 1704 O O . SER A 1 206 ? -5.850 9.147 -9.970 1.00 89.81 206 SER A O 1
ATOM 1706 N N . LYS A 1 207 ? -7.244 8.283 -11.497 1.00 91.00 207 LYS A N 1
ATOM 1707 C CA . LYS A 1 207 ? -6.901 9.263 -12.542 1.00 91.00 207 LYS A CA 1
ATOM 1708 C C . LYS A 1 207 ? -7.360 10.668 -12.180 1.00 91.00 207 LYS A C 1
ATOM 1710 O O . LYS A 1 207 ? -6.697 11.633 -12.534 1.00 91.00 207 LYS A O 1
ATOM 1715 N N . GLU A 1 208 ? -8.464 10.773 -11.454 1.00 91.69 208 GLU A N 1
ATOM 1716 C CA . GLU A 1 208 ? -9.079 12.021 -11.010 1.00 91.69 208 GLU A CA 1
ATOM 1717 C C . GLU A 1 208 ? -8.165 12.806 -10.069 1.00 91.69 208 GLU A C 1
ATOM 1719 O O . GLU A 1 208 ? -8.211 14.030 -10.057 1.00 91.69 208 GLU A O 1
ATOM 1724 N N . THR A 1 209 ? -7.320 12.112 -9.305 1.00 91.31 209 THR A N 1
ATOM 1725 C CA . THR A 1 209 ? -6.390 12.726 -8.348 1.00 91.31 209 THR A CA 1
ATOM 1726 C C . THR A 1 209 ? -4.929 12.619 -8.775 1.00 91.31 209 THR A C 1
ATOM 1728 O O . THR A 1 209 ? -4.073 13.170 -8.099 1.00 91.31 209 THR A O 1
ATOM 1731 N N . PHE A 1 210 ? -4.630 11.939 -9.886 1.00 91.81 210 PHE A N 1
ATOM 1732 C CA . PHE A 1 210 ? -3.274 11.702 -10.407 1.00 91.81 210 PHE A CA 1
ATOM 1733 C C . PHE A 1 210 ? -3.054 12.308 -11.808 1.00 91.81 210 PHE A C 1
ATOM 1735 O O . PHE A 1 210 ? -2.083 11.985 -12.496 1.00 91.81 210 PHE A O 1
ATOM 1742 N N . TRP A 1 211 ? -3.981 13.154 -12.267 1.00 94.38 211 TRP A N 1
ATOM 1743 C CA . TRP A 1 211 ? -4.004 13.668 -13.637 1.00 94.38 211 TRP A CA 1
ATOM 1744 C C . TRP A 1 211 ? -2.751 14.472 -13.999 1.00 94.38 211 TRP A C 1
ATOM 1746 O O . TRP A 1 211 ? -2.261 14.323 -15.112 1.00 94.38 211 TRP A O 1
ATOM 1756 N N . GLU A 1 212 ? -2.181 15.262 -13.083 1.00 93.81 212 GLU A N 1
ATOM 1757 C CA . GLU A 1 212 ? -1.041 16.126 -13.411 1.00 93.81 212 GLU A CA 1
ATOM 1758 C C . GLU A 1 212 ? 0.197 15.288 -13.755 1.00 93.81 212 GLU A C 1
ATOM 1760 O O . GLU A 1 212 ? 0.882 15.539 -14.750 1.00 93.81 212 GLU A O 1
ATOM 1765 N N . ILE A 1 213 ? 0.456 14.234 -12.976 1.00 92.06 213 ILE A N 1
ATOM 1766 C CA . ILE A 1 213 ? 1.577 13.327 -13.241 1.00 92.06 213 ILE A CA 1
ATOM 1767 C C . ILE A 1 213 ? 1.359 12.561 -14.549 1.00 92.06 213 ILE A C 1
ATOM 1769 O O . ILE A 1 213 ? 2.324 12.373 -15.295 1.00 92.06 213 ILE A O 1
ATOM 1773 N N . LEU A 1 214 ? 0.120 12.145 -14.840 1.00 94.75 214 LEU A N 1
ATOM 1774 C CA . LEU A 1 214 ? -0.237 11.464 -16.089 1.00 94.75 214 LEU A CA 1
ATOM 1775 C C . LEU A 1 214 ? -0.068 12.371 -17.310 1.00 94.75 214 LEU A C 1
ATOM 1777 O O . LEU A 1 214 ? 0.481 11.928 -18.316 1.00 94.75 214 LEU A O 1
ATOM 1781 N N . ASP A 1 215 ? -0.470 13.635 -17.210 1.00 95.62 215 ASP A N 1
ATOM 1782 C CA . ASP A 1 215 ? -0.323 14.619 -18.283 1.00 95.62 215 ASP A CA 1
ATOM 1783 C C . ASP A 1 215 ? 1.155 14.917 -18.572 1.00 95.62 215 ASP A C 1
ATOM 1785 O O . ASP A 1 215 ? 1.568 15.013 -19.730 1.00 95.62 215 ASP A O 1
ATOM 1789 N N . GLN A 1 216 ? 1.978 15.017 -17.525 1.00 94.19 216 GLN A N 1
ATOM 1790 C CA . GLN A 1 216 ? 3.422 15.230 -17.656 1.00 94.19 216 GLN A CA 1
ATOM 1791 C C . GLN A 1 216 ? 4.174 13.971 -18.123 1.00 94.19 216 GLN A C 1
ATOM 1793 O O . GLN A 1 216 ? 5.249 14.077 -18.716 1.00 94.19 216 GLN A O 1
ATOM 1798 N N . ASN A 1 217 ? 3.640 12.778 -17.844 1.00 94.12 217 ASN A N 1
ATOM 1799 C CA . ASN A 1 217 ? 4.292 11.489 -18.085 1.00 94.12 217 ASN A CA 1
ATOM 1800 C C . ASN A 1 217 ? 3.304 10.485 -18.711 1.00 94.12 217 ASN A C 1
ATOM 1802 O O . ASN A 1 217 ? 2.984 9.477 -18.078 1.00 94.12 217 ASN A O 1
ATOM 1806 N N . PRO A 1 218 ? 2.845 10.698 -19.958 1.00 94.12 218 PRO A N 1
ATOM 1807 C CA . PRO A 1 218 ? 1.782 9.886 -20.566 1.00 94.12 218 PRO A CA 1
ATOM 1808 C C . PRO A 1 218 ? 2.139 8.399 -20.713 1.00 94.12 218 PRO A C 1
ATOM 1810 O O . PRO A 1 218 ? 1.252 7.549 -20.735 1.00 94.12 218 PRO A O 1
ATOM 1813 N N . ASP A 1 219 ? 3.435 8.082 -20.766 1.00 95.19 219 ASP A N 1
ATOM 1814 C CA . ASP A 1 219 ? 3.953 6.718 -20.914 1.00 95.19 219 ASP A CA 1
ATOM 1815 C C . ASP A 1 219 ? 4.287 6.044 -19.566 1.00 95.19 219 ASP A C 1
ATOM 1817 O O . ASP A 1 219 ? 4.915 4.981 -19.530 1.00 95.19 219 ASP A O 1
ATOM 1821 N N . ILE A 1 220 ? 3.921 6.659 -18.434 1.00 96.69 220 ILE A N 1
ATOM 1822 C CA . ILE A 1 220 ? 4.157 6.074 -17.111 1.00 96.69 220 ILE A CA 1
ATOM 1823 C C . ILE A 1 220 ? 3.425 4.735 -16.983 1.00 96.69 220 ILE A C 1
ATOM 1825 O O . ILE A 1 220 ? 2.215 4.625 -17.194 1.00 96.69 220 ILE A O 1
ATOM 1829 N N . SER A 1 221 ? 4.167 3.689 -16.625 1.00 97.62 221 SER A N 1
ATOM 1830 C CA . SER A 1 221 ? 3.619 2.337 -16.488 1.00 97.62 221 SER A CA 1
ATOM 1831 C C . SER A 1 221 ? 3.086 2.075 -15.083 1.00 97.62 221 SER A C 1
ATOM 1833 O O . SER A 1 221 ? 2.183 1.257 -14.920 1.00 97.62 221 SER A O 1
ATOM 1835 N N . GLY A 1 222 ? 3.619 2.768 -14.076 1.00 96.12 222 GLY A N 1
ATOM 1836 C CA . GLY A 1 222 ? 3.150 2.675 -12.701 1.00 96.12 222 GLY A CA 1
ATOM 1837 C C . GLY A 1 222 ? 3.997 3.461 -11.704 1.00 96.12 222 GLY A C 1
ATOM 1838 O O . GLY A 1 222 ? 4.872 4.241 -12.082 1.00 96.12 222 GLY A O 1
ATOM 1839 N N . ILE A 1 223 ? 3.757 3.208 -10.419 1.00 95.75 223 ILE A N 1
ATOM 1840 C CA . ILE A 1 223 ? 4.535 3.732 -9.291 1.00 95.75 223 ILE A CA 1
ATOM 1841 C C . ILE A 1 223 ? 5.279 2.588 -8.609 1.00 95.75 223 ILE A C 1
ATOM 1843 O O . ILE A 1 223 ? 4.708 1.525 -8.378 1.00 95.75 223 ILE A O 1
ATOM 1847 N N . LEU A 1 224 ? 6.548 2.822 -8.275 1.00 95.56 224 LEU A N 1
ATOM 1848 C CA . LEU A 1 224 ? 7.388 1.941 -7.469 1.00 95.56 224 LEU A CA 1
ATOM 1849 C C . LEU A 1 224 ? 7.646 2.593 -6.107 1.00 95.56 224 LEU A C 1
ATOM 1851 O O . LEU A 1 224 ? 8.243 3.666 -6.028 1.00 95.56 224 LEU A O 1
ATOM 1855 N N . ILE A 1 225 ? 7.254 1.918 -5.032 1.00 93.25 225 ILE A N 1
ATOM 1856 C CA . ILE A 1 225 ? 7.548 2.314 -3.655 1.00 93.25 225 ILE A CA 1
ATOM 1857 C C . ILE A 1 225 ? 8.624 1.389 -3.092 1.00 93.25 225 ILE A C 1
ATOM 1859 O O . ILE A 1 225 ? 8.497 0.169 -3.147 1.00 93.25 225 ILE A O 1
ATOM 1863 N N . GLU A 1 226 ? 9.670 1.978 -2.526 1.00 92.88 226 GLU A N 1
ATOM 1864 C CA . GLU A 1 226 ? 10.793 1.306 -1.879 1.00 92.88 226 GLU A CA 1
ATOM 1865 C C . GLU A 1 226 ? 10.753 1.588 -0.371 1.00 92.88 226 GLU A C 1
ATOM 1867 O O . GLU A 1 226 ? 10.675 2.745 0.053 1.00 92.88 226 GLU A O 1
ATOM 1872 N N . SER A 1 227 ? 10.837 0.553 0.468 1.00 90.06 227 SER A N 1
ATOM 1873 C CA . SER A 1 227 ? 10.967 0.753 1.915 1.00 90.06 227 SER A CA 1
ATOM 1874 C C . SER A 1 227 ? 12.265 1.501 2.244 1.00 90.06 227 SER A C 1
ATOM 1876 O O . SER A 1 227 ? 13.333 1.117 1.765 1.00 90.06 227 SER A O 1
ATOM 1878 N N . LYS A 1 228 ? 12.180 2.557 3.073 1.00 86.75 228 LYS A N 1
ATOM 1879 C CA . LYS A 1 228 ? 13.306 3.468 3.388 1.00 86.75 228 LYS A CA 1
ATOM 1880 C C . LYS A 1 228 ? 13.573 3.731 4.877 1.00 86.75 228 LYS A C 1
ATOM 1882 O O . LYS A 1 228 ? 14.457 4.512 5.203 1.00 86.75 228 LYS A O 1
ATOM 1887 N N . MET A 1 229 ? 12.783 3.153 5.785 1.00 75.44 229 MET A N 1
ATOM 1888 C CA . MET A 1 229 ? 12.664 3.657 7.166 1.00 75.44 229 MET A CA 1
ATOM 1889 C C . MET A 1 229 ? 13.689 3.082 8.164 1.00 75.44 229 MET A C 1
ATOM 1891 O O . MET A 1 229 ? 13.834 3.631 9.249 1.00 75.44 229 MET A O 1
ATOM 1895 N N . ASN A 1 230 ? 14.441 2.031 7.822 1.00 82.94 230 ASN A N 1
ATOM 1896 C CA . ASN A 1 230 ? 15.406 1.386 8.725 1.00 82.94 230 ASN A CA 1
ATOM 1897 C C . ASN A 1 230 ? 16.674 0.924 7.996 1.00 82.94 230 ASN A C 1
ATOM 1899 O O . ASN A 1 230 ? 16.638 0.715 6.790 1.00 82.94 230 ASN A O 1
ATOM 1903 N N . LYS A 1 231 ? 17.774 0.680 8.724 1.00 86.69 231 LYS A N 1
ATOM 1904 C CA . LYS A 1 231 ? 19.075 0.274 8.148 1.00 86.69 231 LYS A CA 1
ATOM 1905 C C . LYS A 1 231 ? 18.960 -0.943 7.228 1.00 86.69 231 LYS A C 1
ATOM 1907 O O . LYS A 1 231 ? 18.302 -1.910 7.597 1.00 86.69 231 LYS A O 1
ATOM 1912 N N . LEU A 1 232 ? 19.673 -0.923 6.099 1.00 89.44 232 LEU A N 1
ATOM 1913 C CA . LEU A 1 232 ? 19.839 -2.058 5.186 1.00 89.44 232 LEU A CA 1
ATOM 1914 C C . LEU A 1 232 ? 20.130 -3.388 5.907 1.00 89.44 232 LEU A C 1
ATOM 1916 O O . LEU A 1 232 ? 21.045 -3.484 6.727 1.00 89.44 232 LEU A O 1
ATOM 1920 N N . ILE A 1 233 ? 19.407 -4.434 5.497 1.00 88.81 233 ILE A N 1
ATOM 1921 C CA . ILE A 1 233 ? 19.665 -5.839 5.833 1.00 88.81 233 ILE A CA 1
ATOM 1922 C C . ILE A 1 233 ? 19.784 -6.624 4.520 1.00 88.81 233 ILE A C 1
ATOM 1924 O O . ILE A 1 233 ? 18.985 -6.434 3.599 1.00 88.81 233 ILE A O 1
ATOM 1928 N N . GLY A 1 234 ? 20.787 -7.497 4.415 1.00 88.62 234 GLY A N 1
ATOM 1929 C CA . GLY A 1 234 ? 21.071 -8.249 3.189 1.00 88.62 234 GLY A CA 1
ATOM 1930 C C . GLY A 1 234 ? 21.714 -7.385 2.100 1.00 88.62 234 GLY A C 1
ATOM 1931 O O . GLY A 1 234 ? 22.392 -6.395 2.376 1.00 88.62 234 GLY A O 1
ATOM 1932 N N . LYS A 1 235 ? 21.514 -7.763 0.839 1.00 91.81 235 LYS A N 1
ATOM 1933 C CA . LYS A 1 235 ? 22.165 -7.143 -0.321 1.00 91.81 235 LYS A CA 1
ATOM 1934 C C . LYS A 1 235 ? 21.429 -5.893 -0.823 1.00 91.81 235 LYS A C 1
ATOM 1936 O O . LYS A 1 235 ? 20.232 -5.983 -1.077 1.00 91.81 235 LYS A O 1
ATOM 1941 N N . PRO A 1 236 ? 22.075 -4.733 -1.002 1.00 93.19 236 PRO A N 1
ATOM 1942 C CA . PRO A 1 236 ? 21.376 -3.546 -1.495 1.00 93.19 236 PRO A CA 1
ATOM 1943 C C . PRO A 1 236 ? 20.924 -3.728 -2.953 1.00 93.19 236 PRO A C 1
ATOM 1945 O O . PRO A 1 236 ? 21.614 -4.385 -3.734 1.00 93.19 236 PRO A O 1
ATOM 1948 N N . LEU A 1 237 ? 19.788 -3.125 -3.328 1.00 93.44 237 LEU A N 1
ATOM 1949 C CA . LEU A 1 237 ? 19.325 -3.106 -4.724 1.00 93.44 237 LEU A CA 1
ATOM 1950 C C . LEU A 1 237 ? 20.229 -2.221 -5.600 1.00 93.44 237 LEU A C 1
ATOM 1952 O O . LEU A 1 237 ? 20.503 -2.547 -6.753 1.00 93.44 237 LEU A O 1
ATOM 1956 N N . TYR A 1 238 ? 20.717 -1.118 -5.031 1.00 92.75 238 TYR A N 1
ATOM 1957 C CA . TYR A 1 238 ? 21.734 -0.227 -5.587 1.00 92.75 238 TYR A CA 1
ATOM 1958 C C . TYR A 1 238 ? 22.465 0.500 -4.442 1.00 92.75 238 TYR A C 1
ATOM 1960 O O . TYR A 1 238 ? 22.045 0.420 -3.295 1.00 92.75 238 TYR A O 1
ATOM 1968 N N . ASN A 1 239 ? 23.598 1.151 -4.728 1.00 88.38 239 ASN A N 1
ATOM 1969 C CA . ASN A 1 239 ? 24.527 1.622 -3.685 1.00 88.38 239 ASN A CA 1
ATOM 1970 C C . ASN A 1 239 ? 24.028 2.815 -2.847 1.00 88.38 239 ASN A C 1
ATOM 1972 O O . ASN A 1 239 ? 24.436 2.951 -1.697 1.00 88.38 239 ASN A O 1
ATOM 1976 N N . ASP A 1 240 ? 23.226 3.694 -3.440 1.00 88.62 240 ASP A N 1
ATOM 1977 C CA . ASP A 1 240 ? 22.636 4.864 -2.774 1.00 88.62 240 ASP A CA 1
ATOM 1978 C C . ASP A 1 240 ? 21.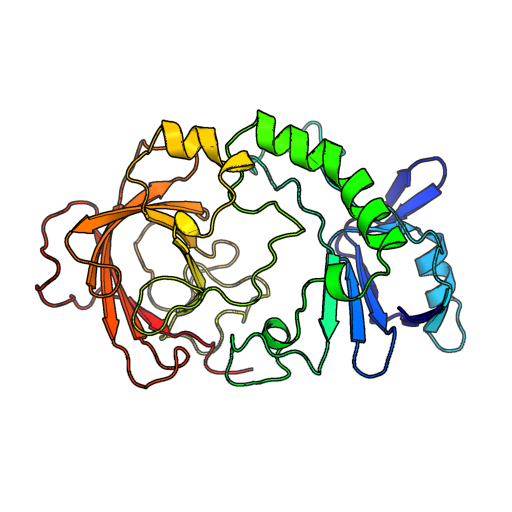382 4.434 -2.002 1.00 88.62 240 ASP A C 1
ATOM 1980 O O . ASP A 1 240 ? 20.797 3.448 -2.411 1.00 88.62 240 ASP A O 1
ATOM 1984 N N . SER A 1 241 ? 20.933 5.138 -0.954 1.00 87.88 241 SER A N 1
ATOM 1985 C CA . SER A 1 241 ? 19.703 4.800 -0.198 1.00 87.88 241 SER A CA 1
ATOM 1986 C C . SER A 1 241 ? 18.425 4.762 -1.069 1.00 87.88 241 SER A C 1
ATOM 1988 O O . SER A 1 241 ? 18.360 5.424 -2.114 1.00 87.88 241 SER A O 1
ATOM 1990 N N . PRO A 1 242 ? 17.377 4.008 -0.666 1.00 90.31 242 PRO A N 1
ATOM 1991 C CA . PRO A 1 242 ? 16.105 3.970 -1.383 1.00 90.31 242 PRO A CA 1
ATOM 1992 C C . PRO A 1 242 ? 15.467 5.358 -1.423 1.00 90.31 242 PRO A C 1
ATOM 1994 O O . PRO A 1 242 ? 15.476 6.096 -0.437 1.00 90.31 242 PRO A O 1
ATOM 1997 N N . VAL A 1 243 ? 14.879 5.700 -2.567 1.00 88.12 243 VAL A N 1
ATOM 1998 C CA . VAL A 1 243 ? 14.261 7.020 -2.770 1.00 88.12 243 VAL A CA 1
ATOM 1999 C C . VAL A 1 243 ? 12.892 7.089 -2.083 1.00 88.12 243 VAL A C 1
ATOM 2001 O O . VAL A 1 243 ? 12.437 8.158 -1.673 1.00 88.12 243 VAL A O 1
ATOM 2004 N N . GLY A 1 244 ? 12.245 5.938 -1.895 1.00 89.56 244 GLY A N 1
ATOM 2005 C CA . GLY A 1 244 ? 10.866 5.857 -1.435 1.00 89.56 244 GLY A CA 1
ATOM 2006 C C . GLY A 1 244 ? 9.942 5.742 -2.634 1.00 89.56 244 GLY A C 1
ATOM 2007 O O . GLY A 1 244 ? 9.863 4.679 -3.237 1.00 89.56 244 GLY A O 1
ATOM 2008 N N . GLN A 1 245 ? 9.255 6.822 -2.994 1.00 90.69 245 GLN A N 1
ATOM 2009 C CA . GLN A 1 245 ? 8.342 6.822 -4.133 1.00 90.69 245 GLN A CA 1
ATOM 2010 C C . GLN A 1 245 ? 9.076 7.134 -5.439 1.00 90.69 245 GLN A C 1
ATOM 2012 O O . GLN A 1 245 ? 9.856 8.086 -5.527 1.00 90.69 245 GLN A O 1
ATOM 2017 N N . ASN A 1 246 ? 8.798 6.342 -6.467 1.00 93.69 246 ASN A N 1
ATOM 2018 C CA . ASN A 1 246 ? 9.389 6.476 -7.785 1.00 93.69 246 ASN A CA 1
ATOM 2019 C C . ASN A 1 246 ? 8.304 6.356 -8.863 1.00 93.69 246 ASN A C 1
ATOM 2021 O O . ASN A 1 246 ? 7.432 5.490 -8.777 1.00 93.69 246 ASN A O 1
ATOM 2025 N N . LYS A 1 247 ? 8.412 7.151 -9.927 1.00 95.56 247 LYS A N 1
ATOM 2026 C CA . LYS A 1 247 ? 7.714 6.878 -11.190 1.00 95.56 247 LYS A CA 1
ATOM 2027 C C . LYS A 1 247 ? 8.398 5.702 -11.877 1.00 95.56 247 LYS A C 1
ATOM 2029 O O . LYS A 1 247 ? 9.627 5.626 -11.855 1.00 95.56 247 LYS A O 1
ATOM 2034 N N . PHE A 1 248 ? 7.634 4.796 -12.479 1.00 97.50 248 PHE A N 1
ATOM 2035 C CA . PHE A 1 248 ? 8.159 3.614 -13.159 1.00 97.50 248 PHE A CA 1
ATOM 2036 C C . PHE A 1 248 ? 7.646 3.526 -14.598 1.00 97.50 248 PHE A C 1
ATOM 2038 O O . PHE A 1 248 ? 6.450 3.640 -14.866 1.00 97.50 248 PHE A O 1
ATOM 2045 N N . PHE A 1 249 ? 8.569 3.290 -15.524 1.00 97.12 249 PHE A N 1
ATOM 2046 C CA . PHE A 1 249 ? 8.318 3.188 -16.958 1.00 97.12 249 PHE A CA 1
ATOM 2047 C C . PHE A 1 249 ? 8.871 1.859 -17.456 1.00 97.12 249 PHE A C 1
ATOM 2049 O O . PHE A 1 249 ? 10.042 1.573 -17.219 1.00 97.12 249 PHE A O 1
ATOM 2056 N N . ILE A 1 250 ? 8.086 1.072 -18.181 1.00 97.31 250 ILE A N 1
ATOM 2057 C CA . ILE A 1 250 ? 8.594 -0.061 -18.956 1.00 97.31 250 ILE A CA 1
ATOM 2058 C C . ILE A 1 250 ? 9.136 0.501 -20.272 1.00 97.31 250 ILE A C 1
ATOM 2060 O O . ILE A 1 250 ? 8.388 1.082 -21.052 1.00 97.31 250 ILE A O 1
ATOM 2064 N N . VAL A 1 251 ? 10.445 0.368 -20.505 1.00 95.56 251 VAL A N 1
ATOM 2065 C CA . VAL A 1 251 ? 11.107 0.896 -21.714 1.00 95.56 251 VAL A CA 1
ATOM 2066 C C . VAL A 1 251 ? 11.356 -0.180 -22.773 1.00 95.56 251 VAL A C 1
ATOM 2068 O O . VAL A 1 251 ? 11.407 0.138 -23.959 1.00 95.56 251 VAL A O 1
ATOM 2071 N N . SER A 1 252 ? 11.496 -1.444 -22.368 1.00 95.75 252 SER A N 1
ATOM 2072 C CA . SER A 1 252 ? 11.509 -2.611 -23.259 1.00 95.75 252 SER A CA 1
ATOM 2073 C C . SER A 1 252 ? 10.964 -3.844 -22.538 1.00 95.75 252 SER A C 1
ATOM 2075 O O . SER A 1 252 ? 11.023 -3.919 -21.308 1.00 95.75 252 SER A O 1
ATOM 2077 N N . GLY A 1 253 ? 10.460 -4.811 -23.306 1.00 95.56 253 GLY A N 1
ATOM 2078 C CA . GLY A 1 253 ? 9.859 -6.037 -22.780 1.00 95.56 253 GLY A CA 1
ATOM 2079 C C . GLY A 1 253 ? 8.371 -5.897 -22.448 1.00 95.56 253 GLY A C 1
ATOM 2080 O O . GLY A 1 253 ? 7.654 -5.122 -23.083 1.00 95.56 253 GLY A O 1
ATOM 2081 N N . ASP A 1 254 ? 7.918 -6.679 -21.473 1.00 95.94 254 ASP A N 1
ATOM 2082 C CA . ASP A 1 254 ? 6.542 -6.725 -20.972 1.00 95.94 254 ASP A CA 1
ATOM 2083 C C . ASP A 1 254 ? 6.513 -6.820 -19.439 1.00 95.94 254 ASP A C 1
ATOM 2085 O O . ASP A 1 254 ? 7.555 -6.869 -18.798 1.00 95.94 254 ASP A O 1
ATOM 2089 N N . ASP A 1 255 ? 5.322 -6.898 -18.843 1.00 95.94 255 ASP A N 1
ATOM 2090 C CA . ASP A 1 255 ? 5.110 -6.960 -17.389 1.00 95.94 255 ASP A CA 1
ATOM 2091 C C . ASP A 1 255 ? 5.816 -8.126 -16.663 1.00 95.94 255 ASP A C 1
ATOM 2093 O O . ASP A 1 255 ? 5.813 -8.168 -15.433 1.00 95.94 255 ASP A O 1
ATOM 2097 N N . SER A 1 256 ? 6.384 -9.095 -17.377 1.00 96.25 256 SER A N 1
ATOM 2098 C CA . SER A 1 256 ? 7.037 -10.288 -16.826 1.00 96.25 256 SER A CA 1
ATOM 2099 C C . SER A 1 256 ? 8.554 -10.212 -16.964 1.00 96.25 256 SER A C 1
ATOM 2101 O O . SER A 1 256 ? 9.280 -10.678 -16.089 1.00 96.25 256 SER A O 1
ATOM 2103 N N . VAL A 1 257 ? 9.064 -9.647 -18.057 1.00 97.12 257 VAL A N 1
ATOM 2104 C CA . VAL A 1 257 ? 10.502 -9.513 -18.311 1.00 97.12 257 VAL A CA 1
ATOM 2105 C C . VAL A 1 257 ? 10.771 -8.266 -19.133 1.00 97.12 257 VAL A C 1
ATOM 2107 O O . VAL A 1 257 ? 10.152 -8.052 -20.173 1.00 97.12 257 VAL A O 1
ATOM 2110 N N . GLY A 1 258 ? 11.723 -7.451 -18.693 1.00 96.62 258 GLY A N 1
ATOM 2111 C CA . GLY A 1 258 ? 11.980 -6.199 -19.381 1.00 96.62 258 GLY A CA 1
ATOM 2112 C C . GLY A 1 258 ? 13.059 -5.338 -18.755 1.00 96.62 258 GLY A C 1
ATOM 2113 O O . GLY A 1 258 ? 13.703 -5.688 -17.758 1.00 96.62 258 GLY A O 1
ATOM 2114 N N . ILE A 1 259 ? 13.229 -4.172 -19.367 1.00 97.44 259 ILE A N 1
ATOM 2115 C CA . ILE A 1 259 ? 13.972 -3.058 -18.800 1.00 97.44 259 ILE A CA 1
ATOM 2116 C C . ILE A 1 259 ? 12.957 -1.991 -18.415 1.00 97.44 259 ILE A C 1
ATOM 2118 O O . ILE A 1 259 ? 12.157 -1.524 -19.226 1.00 97.44 259 ILE A O 1
ATOM 2122 N N . GLY A 1 260 ? 12.994 -1.613 -17.147 1.00 96.31 260 GLY A N 1
ATOM 2123 C CA . GLY A 1 260 ? 12.297 -0.470 -16.603 1.00 96.31 260 GLY A CA 1
ATOM 2124 C C . GLY A 1 260 ? 13.228 0.727 -16.462 1.00 96.31 260 GLY A C 1
ATOM 2125 O O . GLY A 1 260 ? 14.453 0.597 -16.410 1.00 96.31 260 GLY A O 1
ATOM 2126 N N . LYS A 1 261 ? 12.638 1.905 -16.339 1.00 95.56 261 LYS A N 1
ATOM 2127 C CA . LYS A 1 261 ? 13.291 3.138 -15.917 1.00 95.56 261 LYS A CA 1
ATOM 2128 C C . LYS A 1 261 ? 12.520 3.674 -14.720 1.00 95.56 261 LYS A C 1
ATOM 2130 O O . LYS A 1 261 ? 11.293 3.714 -14.759 1.00 95.56 261 LYS A O 1
ATOM 2135 N N . LYS A 1 262 ? 13.226 4.091 -13.672 1.00 94.69 262 LYS A N 1
ATOM 2136 C CA . LYS A 1 262 ? 12.634 4.758 -12.513 1.00 94.69 262 LYS A CA 1
ATOM 2137 C C . LYS A 1 262 ? 13.240 6.143 -12.299 1.00 94.69 262 LYS A C 1
ATOM 2139 O O . LYS A 1 262 ? 14.449 6.296 -12.474 1.00 94.69 262 LYS A O 1
ATOM 2144 N N . SER A 1 263 ? 12.419 7.112 -11.906 1.00 93.69 263 SER A N 1
ATOM 2145 C CA . SER A 1 263 ? 12.844 8.412 -11.356 1.00 93.69 263 SER A CA 1
ATOM 2146 C C . SER A 1 263 ? 12.147 8.680 -10.036 1.00 93.69 263 SER A C 1
ATOM 2148 O O . SER A 1 263 ? 11.121 8.070 -9.736 1.00 93.69 263 SER A O 1
ATOM 2150 N N . ASN A 1 264 ? 12.704 9.597 -9.245 1.00 91.38 264 ASN A N 1
ATOM 2151 C CA . ASN A 1 264 ? 12.042 10.079 -8.042 1.00 91.38 264 ASN A CA 1
ATOM 2152 C C . ASN A 1 264 ? 10.665 10.658 -8.407 1.00 91.38 264 ASN A C 1
ATOM 2154 O O . ASN A 1 264 ? 10.506 11.341 -9.417 1.00 91.38 264 ASN A O 1
ATOM 2158 N N . TYR A 1 265 ? 9.662 10.361 -7.586 1.00 88.69 265 TYR A N 1
ATOM 2159 C CA . TYR A 1 265 ? 8.296 10.820 -7.800 1.00 88.69 265 TYR A CA 1
ATOM 2160 C C . TYR A 1 265 ? 8.186 12.345 -7.966 1.00 88.69 265 TYR A C 1
ATOM 2162 O O . TYR A 1 265 ? 7.538 12.816 -8.898 1.00 88.69 265 TYR A O 1
ATOM 2170 N N . PHE A 1 266 ? 8.905 13.099 -7.131 1.00 81.88 266 PHE A N 1
ATOM 2171 C CA . PHE A 1 266 ? 8.876 14.565 -7.088 1.00 81.88 266 PHE A CA 1
ATOM 2172 C C . PHE A 1 266 ? 9.988 15.229 -7.912 1.00 81.88 266 PHE A C 1
ATOM 2174 O O . PHE A 1 266 ? 10.107 16.453 -7.918 1.00 81.88 266 PHE A O 1
ATOM 2181 N N . ASN A 1 267 ? 10.868 14.448 -8.550 1.00 78.69 267 ASN A N 1
ATOM 2182 C CA . ASN A 1 267 ? 12.027 14.988 -9.256 1.00 78.69 267 ASN A CA 1
ATOM 2183 C C . ASN A 1 267 ? 12.523 14.065 -10.382 1.00 78.69 267 ASN A C 1
ATOM 2185 O O . ASN A 1 267 ? 12.878 12.913 -10.148 1.00 78.69 267 ASN A O 1
ATOM 2189 N N . ASP A 1 268 ? 12.669 14.614 -11.586 1.00 77.19 268 ASP A N 1
ATOM 2190 C CA . ASP A 1 268 ? 13.144 13.892 -12.773 1.00 77.19 268 ASP A CA 1
ATOM 2191 C C . ASP A 1 268 ? 14.630 14.090 -13.099 1.00 77.19 268 ASP A C 1
ATOM 2193 O O . ASP A 1 268 ? 15.091 13.709 -14.173 1.00 77.19 268 ASP A O 1
ATOM 2197 N N . ASN A 1 269 ? 15.413 14.671 -12.190 1.00 76.06 269 ASN A N 1
ATOM 2198 C CA . ASN A 1 269 ? 16.823 14.965 -12.458 1.00 76.06 269 ASN A CA 1
ATOM 2199 C C . ASN A 1 269 ? 17.696 13.711 -12.613 1.00 76.06 269 ASN A C 1
ATOM 2201 O O . ASN A 1 269 ? 18.735 13.772 -13.270 1.00 76.06 269 ASN A O 1
ATOM 2205 N N . GLU A 1 270 ? 17.301 12.586 -12.013 1.00 83.56 270 GLU A N 1
ATOM 2206 C CA . GLU A 1 270 ? 18.057 11.339 -12.078 1.00 83.56 270 GLU A CA 1
ATOM 2207 C C . GLU A 1 270 ? 17.151 10.147 -12.374 1.00 83.56 270 GLU A C 1
ATOM 2209 O O . GLU A 1 270 ? 16.088 9.970 -11.774 1.00 83.56 270 GLU A O 1
ATOM 2214 N N . PHE A 1 271 ? 17.625 9.298 -13.286 1.00 90.75 271 PHE A N 1
ATOM 2215 C CA . PHE A 1 271 ? 16.975 8.046 -13.636 1.00 90.75 271 PHE A CA 1
ATOM 2216 C C . PHE A 1 271 ? 17.905 6.871 -13.367 1.00 90.75 271 PHE A C 1
ATOM 2218 O O . PHE A 1 271 ? 19.111 6.927 -13.620 1.00 90.75 271 PHE A O 1
ATOM 2225 N N . LEU A 1 272 ? 17.307 5.776 -12.919 1.00 94.19 272 LEU A N 1
ATOM 2226 C CA . LEU A 1 272 ? 17.946 4.473 -12.843 1.00 94.19 272 LEU A CA 1
ATOM 2227 C C . LEU A 1 272 ? 17.207 3.503 -13.760 1.00 94.19 272 LEU A C 1
ATOM 2229 O O . LEU A 1 272 ? 15.980 3.523 -13.846 1.00 94.19 272 LEU A O 1
ATOM 2233 N N . TYR A 1 273 ? 17.958 2.642 -14.432 1.00 95.81 273 TYR A N 1
ATOM 2234 C CA . TYR A 1 273 ? 17.404 1.540 -15.206 1.00 95.81 273 TYR A CA 1
ATOM 2235 C C . TYR A 1 273 ? 17.293 0.312 -14.316 1.00 95.81 273 TYR A C 1
ATOM 2237 O O . TYR A 1 273 ? 18.198 0.027 -13.534 1.00 95.81 273 TYR A O 1
ATOM 2245 N N . VAL A 1 274 ? 16.187 -0.408 -14.437 1.00 96.19 274 VAL A N 1
ATOM 2246 C CA . VAL A 1 274 ? 15.874 -1.593 -13.643 1.00 96.19 274 VAL A CA 1
ATOM 2247 C C . VAL A 1 274 ? 15.627 -2.737 -14.607 1.00 96.19 274 VAL A C 1
ATOM 2249 O O . VAL A 1 274 ? 14.584 -2.792 -15.247 1.00 96.19 274 VAL A O 1
ATOM 2252 N N . LYS A 1 275 ? 16.569 -3.664 -14.723 1.00 97.31 275 LYS A N 1
ATOM 2253 C CA . LYS A 1 275 ? 16.292 -4.935 -15.383 1.00 97.31 275 LYS A CA 1
ATOM 2254 C C . LYS A 1 275 ? 15.458 -5.792 -14.447 1.00 97.31 275 LYS A C 1
ATOM 2256 O O . LYS A 1 275 ? 15.822 -5.929 -13.278 1.00 97.31 275 LYS A O 1
ATOM 2261 N N . TYR A 1 276 ? 14.379 -6.371 -14.952 1.00 97.62 276 TYR A N 1
ATOM 2262 C CA . TYR A 1 276 ? 13.496 -7.210 -14.157 1.00 97.62 276 TYR A CA 1
ATOM 2263 C C . TYR A 1 276 ? 13.108 -8.492 -14.887 1.00 97.62 276 TYR A C 1
ATOM 2265 O O . TYR A 1 276 ? 13.007 -8.536 -16.112 1.00 97.62 276 TYR A O 1
ATOM 2273 N N . GLN A 1 277 ? 12.889 -9.543 -14.104 1.00 97.44 277 GLN A N 1
ATOM 2274 C CA . GLN A 1 277 ? 12.319 -10.797 -14.572 1.00 97.44 277 GLN A CA 1
ATOM 2275 C C . GLN A 1 277 ? 11.489 -11.426 -13.458 1.00 97.44 277 GLN A C 1
ATOM 2277 O O . GLN A 1 277 ? 11.981 -11.621 -12.346 1.00 97.44 277 GLN A O 1
ATOM 2282 N N . VAL A 1 278 ? 10.258 -11.794 -13.784 1.00 96.75 278 VAL A N 1
ATOM 2283 C CA . VAL A 1 278 ? 9.369 -12.578 -12.939 1.00 96.75 278 VAL A CA 1
ATOM 2284 C C . VAL A 1 278 ? 9.379 -14.010 -13.432 1.00 96.75 278 VAL A C 1
ATOM 2286 O O . VAL A 1 278 ? 9.032 -14.312 -14.573 1.00 96.75 278 VAL A O 1
ATOM 2289 N N . LYS A 1 279 ? 9.778 -14.915 -12.547 1.00 94.38 279 LYS A N 1
ATOM 2290 C CA . LYS A 1 279 ? 9.630 -16.345 -12.755 1.00 94.38 279 LYS A CA 1
ATOM 2291 C C . LYS A 1 279 ? 8.385 -16.804 -12.015 1.00 94.38 279 LYS A C 1
ATOM 2293 O O . LYS A 1 279 ? 8.401 -16.885 -10.786 1.00 94.38 279 LYS A O 1
ATOM 2298 N N . SER A 1 280 ? 7.343 -17.136 -12.770 1.00 89.88 280 SER A N 1
ATOM 2299 C CA . SER A 1 280 ? 6.158 -17.752 -12.185 1.00 89.88 280 SER A CA 1
ATOM 2300 C C . SER A 1 280 ? 6.415 -19.222 -11.873 1.00 89.88 280 SER A C 1
ATOM 2302 O O . SER A 1 280 ? 6.819 -19.983 -12.757 1.00 89.88 280 SER A O 1
ATOM 2304 N N . ASN A 1 281 ? 6.257 -19.606 -10.603 1.00 79.38 281 ASN A N 1
ATOM 2305 C CA . ASN A 1 281 ? 6.595 -20.950 -10.126 1.00 79.38 281 ASN A CA 1
ATOM 2306 C C . ASN A 1 281 ? 5.358 -21.856 -9.943 1.00 79.38 281 ASN A C 1
ATOM 2308 O O . ASN A 1 281 ? 5.512 -23.082 -9.958 1.00 79.38 281 ASN A O 1
ATOM 2312 N N . SER A 1 282 ? 4.136 -21.303 -9.899 1.00 74.50 282 SER A N 1
ATOM 2313 C CA . SER A 1 282 ? 2.886 -22.075 -9.874 1.00 74.50 282 SER A CA 1
ATOM 2314 C C . SER A 1 282 ? 1.706 -21.352 -10.546 1.00 74.50 282 SER A C 1
ATOM 2316 O O . SER A 1 282 ? 1.856 -20.324 -11.193 1.00 74.50 282 SER A O 1
ATOM 2318 N N . LYS A 1 283 ? 0.491 -21.916 -10.418 1.00 74.56 283 LYS A N 1
ATOM 2319 C CA . LYS A 1 283 ? -0.770 -21.232 -10.777 1.00 74.56 283 LYS A CA 1
ATOM 2320 C C . LYS A 1 283 ? -1.223 -20.209 -9.718 1.00 74.56 283 LYS A C 1
ATOM 2322 O O . LYS A 1 283 ? -2.312 -19.659 -9.853 1.00 74.56 283 LYS A O 1
ATOM 2327 N N . ASN A 1 284 ? -0.460 -20.025 -8.644 1.00 77.38 284 ASN A N 1
ATOM 2328 C CA . ASN A 1 284 ? -0.710 -19.064 -7.577 1.00 77.38 284 ASN A CA 1
ATOM 2329 C C . ASN A 1 284 ? 0.344 -17.951 -7.658 1.00 77.38 284 ASN A C 1
ATOM 2331 O O . ASN A 1 284 ? 1.479 -18.211 -8.020 1.00 77.38 284 ASN A O 1
ATOM 2335 N N . GLN A 1 285 ? -0.015 -16.724 -7.292 1.00 77.69 285 GLN A N 1
ATOM 2336 C CA . GLN A 1 285 ? 0.917 -15.595 -7.251 1.00 77.69 285 GLN A CA 1
ATOM 2337 C C . GLN A 1 285 ? 1.972 -15.742 -6.149 1.00 77.69 285 GLN A C 1
ATOM 2339 O O . GLN A 1 285 ? 3.079 -15.244 -6.301 1.00 77.69 285 GLN A O 1
ATOM 2344 N N . LEU A 1 286 ? 1.647 -16.407 -5.032 1.00 84.75 286 LEU A N 1
ATOM 2345 C CA . LEU A 1 286 ? 2.463 -16.359 -3.809 1.00 84.75 286 LEU A CA 1
ATOM 2346 C C . LEU A 1 286 ? 3.884 -16.934 -3.945 1.00 84.75 286 LEU A C 1
ATOM 2348 O O . LEU A 1 286 ? 4.747 -16.591 -3.137 1.00 84.75 286 LEU A O 1
ATOM 2352 N N . ASP A 1 287 ? 4.142 -17.769 -4.950 1.00 86.31 287 ASP A N 1
ATOM 2353 C CA . ASP A 1 287 ? 5.449 -18.383 -5.178 1.00 86.31 287 ASP A CA 1
ATOM 2354 C C . ASP A 1 287 ? 6.226 -17.772 -6.351 1.00 86.31 287 ASP A C 1
ATOM 2356 O O . ASP A 1 287 ? 7.317 -18.248 -6.670 1.00 86.31 287 ASP A O 1
ATOM 2360 N N . ASP A 1 288 ? 5.717 -16.706 -6.972 1.00 92.75 288 ASP A N 1
ATOM 2361 C CA . ASP A 1 288 ? 6.467 -15.953 -7.972 1.00 92.75 288 ASP A CA 1
ATOM 2362 C C . ASP A 1 288 ? 7.776 -15.409 -7.371 1.00 92.75 288 ASP A C 1
ATOM 2364 O O . ASP A 1 288 ? 7.821 -14.937 -6.228 1.00 92.75 288 ASP A O 1
ATOM 2368 N N . ILE A 1 289 ? 8.845 -15.435 -8.172 1.00 94.56 289 ILE A N 1
ATOM 2369 C CA . ILE A 1 289 ? 10.134 -14.823 -7.832 1.00 94.56 289 ILE A CA 1
ATOM 2370 C C . ILE A 1 289 ? 10.399 -13.671 -8.791 1.00 94.56 289 ILE A C 1
ATOM 2372 O O . ILE A 1 289 ? 10.471 -13.875 -10.003 1.00 94.56 289 ILE A O 1
ATOM 2376 N N . LEU A 1 290 ? 10.610 -12.479 -8.242 1.00 96.94 290 LEU A N 1
ATOM 2377 C CA . LEU A 1 290 ? 11.067 -11.306 -8.974 1.00 96.94 290 LEU A CA 1
ATOM 2378 C C . LEU A 1 290 ? 12.577 -11.159 -8.803 1.00 96.94 290 LEU A C 1
ATOM 2380 O O . LEU A 1 290 ? 13.079 -11.092 -7.686 1.00 96.94 290 LEU A O 1
ATOM 2384 N N . THR A 1 291 ? 13.306 -11.067 -9.907 1.00 97.56 291 THR A N 1
ATOM 2385 C CA . THR A 1 291 ? 14.730 -10.720 -9.917 1.00 97.56 291 THR A CA 1
ATOM 2386 C C . THR A 1 291 ? 14.891 -9.318 -10.476 1.00 97.56 291 THR A C 1
ATOM 2388 O O . THR A 1 291 ? 14.401 -9.047 -11.570 1.00 97.56 291 THR A O 1
ATOM 2391 N N . LEU A 1 292 ? 15.579 -8.444 -9.741 1.00 97.62 292 LEU A N 1
ATOM 2392 C CA . LEU A 1 292 ? 15.873 -7.072 -10.146 1.00 97.62 292 LEU A CA 1
ATOM 2393 C C . LEU A 1 292 ? 17.376 -6.816 -10.197 1.00 97.62 292 LEU A C 1
ATOM 2395 O O . LEU A 1 292 ? 18.120 -7.254 -9.322 1.00 97.62 292 LEU A O 1
ATOM 2399 N N . GLU A 1 293 ? 17.821 -6.022 -11.162 1.00 96.31 293 GLU A N 1
ATOM 2400 C CA . GLU A 1 293 ? 19.173 -5.466 -11.184 1.00 96.31 293 GLU A CA 1
ATOM 2401 C C . GLU A 1 293 ? 19.143 -4.017 -11.671 1.00 96.31 293 GLU A C 1
ATOM 2403 O O . GLU A 1 293 ? 18.484 -3.703 -12.662 1.00 96.31 293 GLU A O 1
ATOM 2408 N N . VAL A 1 294 ? 19.828 -3.124 -10.952 1.00 94.81 294 VAL A N 1
ATOM 2409 C CA . VAL A 1 294 ? 19.731 -1.676 -11.166 1.00 94.81 294 VAL A CA 1
ATOM 2410 C C . VAL A 1 294 ? 21.032 -1.093 -11.710 1.00 94.81 294 VAL A C 1
ATOM 2412 O O . VAL A 1 294 ? 22.126 -1.402 -11.233 1.00 94.81 294 VAL A O 1
ATOM 2415 N N . PHE A 1 295 ? 20.906 -0.196 -12.690 1.00 91.56 295 PHE A N 1
ATOM 2416 C CA . PHE A 1 295 ? 22.017 0.398 -13.431 1.00 91.56 295 PHE A CA 1
ATOM 2417 C C . PHE A 1 295 ? 21.830 1.903 -13.643 1.00 91.56 295 PHE A C 1
ATOM 2419 O O . PHE A 1 295 ? 20.712 2.404 -13.744 1.00 91.56 295 PHE A O 1
ATOM 2426 N N . LYS A 1 296 ? 22.944 2.633 -13.786 1.00 88.44 296 LYS A N 1
ATOM 2427 C CA . LYS A 1 296 ? 22.933 4.070 -14.133 1.00 88.44 296 LYS A CA 1
ATOM 2428 C C . LYS A 1 296 ? 22.819 4.336 -15.641 1.00 88.44 296 LYS A C 1
ATOM 2430 O O . LYS A 1 296 ? 22.552 5.462 -16.042 1.00 88.44 296 LYS A O 1
ATOM 2435 N N . LYS A 1 297 ? 23.055 3.326 -16.480 1.00 81.94 297 LYS A N 1
ATOM 2436 C CA . LYS A 1 297 ? 22.988 3.414 -17.944 1.00 81.94 297 LYS A CA 1
ATOM 2437 C C . LYS A 1 297 ? 22.258 2.203 -18.505 1.00 81.94 297 LYS A C 1
ATOM 2439 O O . LYS A 1 297 ? 22.372 1.109 -17.951 1.00 81.94 297 LYS A O 1
ATOM 2444 N N . GLN A 1 298 ? 21.541 2.411 -19.603 1.00 74.62 298 GLN A N 1
ATOM 2445 C CA . GLN A 1 298 ? 20.880 1.348 -20.352 1.00 74.62 298 GLN A CA 1
ATOM 2446 C C . GLN A 1 298 ? 21.892 0.659 -21.275 1.00 74.62 298 GLN A C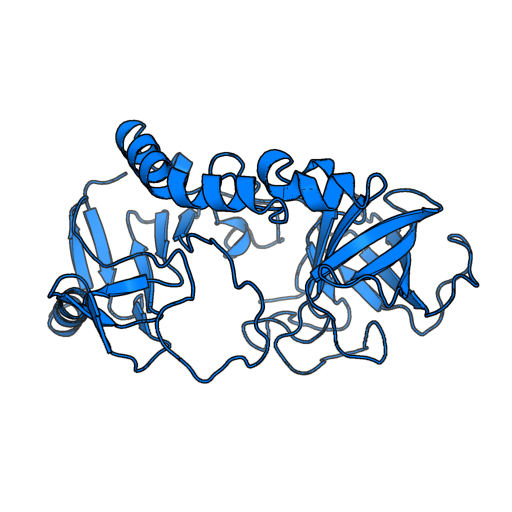 1
ATOM 2448 O O . GLN A 1 298 ? 21.861 0.832 -22.487 1.00 74.62 298 GLN A O 1
ATOM 2453 N N . ASP A 1 299 ? 22.816 -0.096 -20.683 1.00 73.44 299 ASP A N 1
ATOM 2454 C CA . ASP A 1 299 ? 23.863 -0.816 -21.425 1.00 73.44 299 ASP A CA 1
ATOM 2455 C C . ASP A 1 299 ? 23.523 -2.315 -21.601 1.00 73.44 299 ASP A C 1
ATOM 2457 O O . ASP A 1 299 ? 24.372 -3.106 -22.011 1.00 73.44 299 ASP A O 1
ATOM 2461 N N . PHE A 1 300 ? 22.288 -2.716 -21.275 1.00 73.00 300 PHE A N 1
ATOM 2462 C CA . PHE A 1 300 ? 21.841 -4.111 -21.221 1.00 73.00 300 PHE A CA 1
ATOM 2463 C C . PHE A 1 300 ? 20.470 -4.286 -21.880 1.00 73.00 300 PHE A C 1
ATOM 2465 O O . PHE A 1 300 ? 19.618 -3.401 -21.792 1.00 73.00 300 PHE A O 1
ATOM 2472 N N . ASP A 1 301 ? 20.259 -5.446 -22.500 1.00 77.62 301 ASP A N 1
ATOM 2473 C CA . ASP A 1 301 ? 18.954 -5.897 -22.993 1.00 77.62 301 ASP A CA 1
ATOM 2474 C C . ASP A 1 301 ? 18.211 -6.724 -21.922 1.00 77.62 301 ASP A C 1
ATOM 2476 O O . ASP A 1 301 ? 18.787 -7.144 -20.911 1.00 77.62 301 ASP A O 1
ATOM 2480 N N . GLU A 1 302 ? 16.923 -6.991 -22.121 1.00 80.88 302 GLU A N 1
ATOM 2481 C CA . GLU A 1 302 ? 16.128 -7.802 -21.193 1.00 80.88 302 GLU A CA 1
ATOM 2482 C C . GLU A 1 302 ? 16.545 -9.291 -21.150 1.00 80.88 302 GLU A C 1
ATOM 2484 O O . GLU A 1 302 ? 16.350 -9.946 -20.126 1.00 80.88 302 GLU A O 1
ATOM 2489 N N . TYR A 1 303 ? 17.208 -9.816 -22.190 1.00 80.12 303 TYR A N 1
ATOM 2490 C CA . TYR A 1 303 ? 17.524 -11.251 -22.343 1.00 80.12 303 TYR A CA 1
ATOM 2491 C C . TYR A 1 303 ? 18.928 -11.672 -21.890 1.00 80.12 303 TYR A C 1
ATOM 2493 O O . TYR A 1 303 ? 19.218 -12.863 -21.775 1.00 80.12 303 TYR A O 1
ATOM 2501 N N . THR A 1 304 ? 19.819 -10.723 -21.621 1.00 84.62 304 THR A N 1
ATOM 2502 C CA . THR A 1 304 ? 21.145 -10.990 -21.054 1.00 84.62 304 THR A CA 1
ATOM 2503 C C . THR A 1 304 ? 21.016 -11.615 -19.667 1.00 84.62 304 THR A C 1
ATOM 2505 O O . THR A 1 304 ? 20.030 -11.424 -18.957 1.00 84.62 304 THR A O 1
ATOM 2508 N N . ASN A 1 305 ? 22.024 -12.365 -19.237 1.00 91.69 305 ASN A N 1
ATOM 2509 C CA . ASN A 1 305 ? 21.994 -12.938 -17.897 1.00 91.69 305 ASN A CA 1
ATOM 2510 C C . ASN A 1 305 ? 22.142 -11.845 -16.832 1.00 91.69 305 ASN A C 1
ATOM 2512 O O . ASN A 1 305 ? 22.950 -10.928 -16.985 1.00 91.69 305 ASN A O 1
ATOM 2516 N N . PHE A 1 306 ? 21.400 -11.993 -15.735 1.00 94.19 306 PHE A N 1
ATOM 2517 C CA . PHE A 1 306 ? 21.622 -11.219 -14.518 1.00 94.19 306 PHE A CA 1
ATOM 2518 C C . PHE A 1 306 ? 23.039 -11.439 -13.992 1.00 94.19 306 PHE A C 1
ATOM 2520 O O . PHE A 1 306 ? 23.570 -12.555 -14.029 1.00 94.19 306 PHE A O 1
ATOM 2527 N N . SER A 1 307 ? 23.651 -10.377 -13.478 1.00 92.94 307 SER A N 1
ATOM 2528 C CA . SER A 1 307 ? 24.951 -10.487 -12.833 1.00 92.94 307 SER A CA 1
ATOM 2529 C C . SER A 1 307 ? 24.808 -10.968 -11.387 1.00 92.94 307 SER A C 1
ATOM 2531 O O . SER A 1 307 ? 23.717 -11.085 -10.824 1.00 92.94 307 SER A O 1
ATOM 2533 N N . ASN A 1 308 ? 25.943 -11.172 -10.720 1.00 91.44 308 ASN A N 1
ATOM 2534 C CA . ASN A 1 308 ? 25.962 -11.443 -9.287 1.00 91.44 308 ASN A CA 1
ATOM 2535 C C . ASN A 1 308 ? 25.487 -10.256 -8.429 1.00 91.44 308 ASN A C 1
ATOM 2537 O O . ASN A 1 308 ? 25.495 -10.388 -7.209 1.00 91.44 308 ASN A O 1
ATOM 2541 N N . LYS A 1 309 ? 25.090 -9.112 -9.012 1.00 91.56 309 LYS A N 1
ATOM 2542 C CA . LYS A 1 309 ? 24.496 -7.953 -8.323 1.00 91.56 309 LYS A CA 1
ATOM 2543 C C . LYS A 1 309 ? 22.971 -7.987 -8.254 1.00 91.56 309 LYS A C 1
ATOM 2545 O O . LYS A 1 309 ? 22.425 -7.290 -7.408 1.00 91.56 309 LYS A O 1
ATOM 2550 N N . ALA A 1 310 ? 22.309 -8.843 -9.025 1.00 95.56 310 ALA A N 1
ATOM 2551 C CA . ALA A 1 310 ? 20.855 -8.946 -8.992 1.00 95.56 310 ALA A CA 1
ATOM 2552 C C . ALA A 1 310 ? 20.317 -9.339 -7.604 1.00 95.56 310 ALA A C 1
ATOM 2554 O O . ALA A 1 310 ? 20.951 -10.108 -6.875 1.00 95.56 310 ALA A O 1
ATOM 2555 N N . VAL A 1 311 ? 19.166 -8.791 -7.233 1.00 96.62 311 VAL A N 1
ATOM 2556 C CA . VAL A 1 311 ? 18.469 -9.042 -5.969 1.00 96.62 311 VAL A CA 1
ATOM 2557 C C . VAL A 1 311 ? 17.167 -9.766 -6.273 1.00 96.62 311 VAL A C 1
ATOM 2559 O O . VAL A 1 311 ? 16.441 -9.383 -7.190 1.00 96.62 311 VAL A O 1
ATOM 2562 N N . THR A 1 312 ? 16.882 -10.815 -5.510 1.00 95.81 312 THR A N 1
ATOM 2563 C CA . THR A 1 312 ? 15.649 -11.588 -5.630 1.00 95.81 312 THR A CA 1
ATOM 2564 C C . THR A 1 312 ? 14.628 -11.160 -4.581 1.00 95.81 312 THR A C 1
ATOM 2566 O O . THR A 1 312 ? 14.972 -10.762 -3.465 1.00 95.81 312 THR A O 1
ATOM 2569 N N . PHE A 1 313 ? 13.357 -11.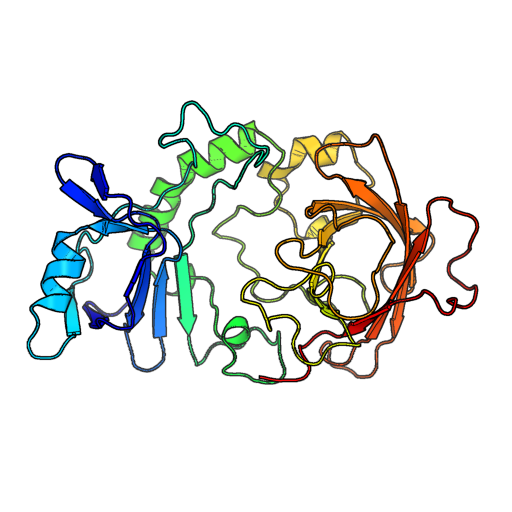243 -4.956 1.00 94.62 313 PHE A N 1
ATOM 2570 C CA . PHE A 1 313 ? 12.192 -10.967 -4.131 1.00 94.62 313 PHE A CA 1
ATOM 2571 C C . PHE A 1 313 ? 11.114 -12.035 -4.367 1.00 94.62 313 PHE A C 1
ATOM 2573 O O . PHE A 1 313 ? 11.080 -12.676 -5.416 1.00 94.62 313 PHE A O 1
ATOM 2580 N N . ARG A 1 314 ? 10.200 -12.187 -3.409 1.00 91.62 314 ARG A N 1
ATOM 2581 C CA . ARG A 1 314 ? 9.052 -13.114 -3.410 1.00 91.62 314 ARG A CA 1
ATOM 2582 C C . ARG A 1 314 ? 7.788 -12.426 -2.894 1.00 91.62 314 ARG A C 1
ATOM 2584 O O . ARG A 1 314 ? 7.876 -11.355 -2.302 1.00 91.62 314 ARG A O 1
ATOM 2591 N N . ARG A 1 315 ? 6.609 -13.027 -3.060 1.00 87.62 315 ARG A N 1
ATOM 2592 C CA . ARG A 1 315 ? 5.327 -12.405 -2.664 1.00 87.62 315 ARG A CA 1
ATOM 2593 C C . ARG A 1 315 ? 4.972 -12.469 -1.180 1.00 87.62 315 ARG A C 1
ATOM 2595 O O . ARG A 1 315 ? 4.086 -11.734 -0.764 1.00 87.62 315 ARG A O 1
ATOM 2602 N N . GLY A 1 316 ? 5.643 -13.293 -0.378 1.00 77.19 316 GLY A N 1
ATOM 2603 C CA . GLY A 1 316 ? 5.417 -13.370 1.070 1.00 77.19 316 GLY A CA 1
ATOM 2604 C C . GLY A 1 316 ? 6.718 -13.283 1.875 1.00 77.19 316 GLY A C 1
ATOM 2605 O O . GLY A 1 316 ? 7.756 -13.746 1.399 1.00 77.19 316 GLY A O 1
ATOM 2606 N N . PRO A 1 317 ? 6.713 -12.714 3.092 1.00 69.88 317 PRO A N 1
ATOM 2607 C CA . PRO A 1 317 ? 7.853 -12.841 4.002 1.00 69.88 317 PRO A CA 1
ATOM 2608 C C . PRO A 1 317 ? 8.056 -14.322 4.396 1.00 69.88 317 PRO A C 1
ATOM 2610 O O . PRO A 1 317 ? 7.074 -15.053 4.511 1.00 69.88 317 PRO A O 1
ATOM 2613 N N . ILE A 1 318 ? 9.305 -14.784 4.612 1.00 61.38 318 ILE A N 1
ATOM 2614 C CA . ILE A 1 318 ? 9.590 -16.213 4.910 1.00 61.38 318 ILE A CA 1
ATOM 2615 C C . ILE A 1 318 ? 8.869 -16.682 6.170 1.00 61.38 318 ILE A C 1
ATOM 2617 O O . ILE A 1 318 ? 8.472 -17.843 6.222 1.00 61.38 318 ILE A O 1
ATOM 2621 N N . LYS A 1 319 ? 8.718 -15.830 7.191 1.00 55.28 319 LYS A N 1
ATOM 2622 C CA . LYS A 1 319 ? 8.105 -16.189 8.476 1.00 55.28 319 LYS A CA 1
ATOM 2623 C C . LYS A 1 319 ? 7.508 -14.975 9.194 1.00 55.28 319 LYS A C 1
ATOM 2625 O O . LYS A 1 319 ? 8.048 -13.878 9.103 1.00 55.28 319 LYS A O 1
ATOM 2630 N N . ARG A 1 320 ? 6.466 -15.235 9.987 1.00 45.62 320 ARG A N 1
ATOM 2631 C CA . ARG A 1 320 ? 6.364 -14.763 11.374 1.00 45.62 320 ARG A CA 1
ATOM 2632 C C . ARG A 1 320 ? 6.372 -15.986 12.277 1.00 45.62 320 ARG A C 1
ATOM 2634 O O . ARG A 1 320 ? 5.663 -16.954 11.917 1.00 45.62 320 ARG A O 1
#

Secondary structure (DSSP, 8-state):
--SEEEEEGGGEEE----EEEETTEEEEEEEEEEEESSSSEEEEEEEEEEEHHHHHHHHT-TTSEEEEETT---EEE---S-SS-TT--SS-TT------EEEEETT----SSS-TTSTTTSEE-GGGGS-HHHHHHHHHHHHHHHHHHHHH---SS--TT---S----TTSS-EEEEETT-S-TTTTSS-BTTSEEEEEEGGGS-HHHHHHHHHH-TT--EEEEE--SB---SS-SSSSPP-SEEEEEEEEE-SSEEEEEEEETTEEEEEEEEEEEEE--SSSGGG-EEEEEEESS----TTSPP-TT-EEEESS-S--

Sequence (320 aa):
MPVKSILDKRSIRIYSDRKSTINEEEVLFDAQIWMRVSEDVTVFFMHLALLDKIKSLVEKSETEEIVLEAGTHIGYIKTDWDFIDGNNSNNRPEEYHVIDFGVEDRSFDANLTENKTHWWNVRANPLDYFTEELKNSILSQYQPVYQKMVDEGTHPFTNLEDSRPNINEIGKIWGTWFKDDITDAFDQNFGSEWSIIHLTKTADLSKETFWEILDQNPDISGILIESKMNKLIGKPLYNDSPVGQNKFFIVSGDDSVGIGKKSNYFNDNEFLYVKYQVKSNSKNQLDDILTLEVFKKQDFDEYTNFSNKAVTFRRGPIKR

Foldseek 3Di:
DAQKWKWALVQKDAPDPDWDADPNFIWGWQIWGWTHPDPFKIKIAGTWRFGVVVNVVLVPDPVRMDMDGPPDDGTDFDQDPPPDDPPPPPDPPDPHSDRRIWMFGLVAALVLAPPCNPRLGRTDLRLVVDDPVVSVVVCVVCVVSVVVLLVVQQAFDRPSVDDRSFFFDFLFPAAKWAFDQDQFQCPPPQGAWQRMKHWHFSVSTDCSRNVVVCVVCVQFGTKMATRQDHHDDDAHLDDDTDLGIWTKGFPDDDRAWGKIKIDRSVDDPAIKIKGWHWDRPDPGQQAIKIKIHIGRDPPDTRPDDDDPNITIIGSYRNHD